Protein AF-A0A3N6WCH4-F1 (afdb_monomer)

InterPro domains:
  IPR054212 Domain of unknown function DUF6919 [PF21897] (7-182)

Nearest PDB structures (foldseek):
  8uy2-assembly1_D  TM=7.936E-01  e=1.238E-08  Thermochaetoides thermophila DSM 1495
  8uy2-assembly1_A  TM=7.675E-01  e=1.166E-08  Thermochaetoides thermophila DSM 1495
  8uy1-assembly1_B  TM=7.890E-01  e=4.584E-08  Thermochaetoides thermophila DSM 1495
  8uy1-assembly1_D  TM=7.936E-01  e=5.163E-08  Thermochaetoides thermophila DSM 1495
  8uy1-assembly1_A  TM=7.777E-01  e=1.119E-07  Thermochaetoides thermophila DSM 1495

Radius of gyration: 16.11 Å; Cα contacts (8 Å, |Δi|>4): 352; chains: 1; bounding box: 43×34×39 Å

Organism: NCBI:txid1538144

Solvent-accessible surface area (backbone atoms only — not comparable to full-atom values): 10059 Å² total; per-residue (Å²): 134,80,80,74,56,83,80,36,55,66,58,65,36,50,36,63,68,39,47,16,51,36,49,37,34,26,67,74,64,78,33,59,50,55,79,88,40,87,49,65,78,55,80,77,44,61,86,43,35,71,57,54,41,52,34,17,76,54,50,37,28,67,73,49,73,45,61,19,33,74,39,75,95,60,46,31,40,17,25,17,37,44,29,28,41,23,49,60,71,48,52,55,36,38,51,65,50,40,72,87,47,93,55,49,76,49,78,39,58,54,87,46,70,43,87,54,77,43,76,39,26,33,43,74,85,40,76,78,40,68,42,65,58,48,51,62,70,67,54,56,56,66,60,61,86,44,68,56,25,50,55,44,59,62,55,25,26,41,39,42,37,34,33,80,51,70,38,47,62,76,59,58,66,58,47,54,49,49,14,52,73,55,134

Sequence (183 aa):
MTIGGLDEPWNVARSLDDLAAATIDFLEGRLQETPLHGGLPNPESLPLIPTLVAMNRAGFVTTDSQPGSINEPTRRVQRAYVEGICHEATAARIERGLLTEDLVMVSFAPGSDVDSSIVVTVSHGSPCTFLGRWSVEELDHFRNGLASLDADLDAAWAIQIFDPQWARNDRLWTAVLRALTTD

Foldseek 3Di:
DPPDDCPQLLLPDQALLSLLVNLLCQLVPVDQAALQGHGHPDPQCVVVSVLSNLCSVLFWNWRDWGAFAADPVFRKKFWTKTKGKGAPVLVVLLCVLCVPPQKDKDKDFQPDFWDDFAFGMDTPNHGDDGDGGDDLVVCVSSDNPRPSHVVNSSGMMIMMMTRPDISDGDRRSVSSSCSSPPD

Structure (mmCIF, N/CA/C/O backbone):
data_AF-A0A3N6WCH4-F1
#
_entry.id   AF-A0A3N6WCH4-F1
#
loop_
_atom_site.group_PDB
_atom_site.id
_atom_site.type_symbol
_atom_site.label_atom_id
_atom_site.label_alt_id
_atom_site.label_comp_id
_atom_site.label_asym_id
_atom_site.label_entity_id
_atom_site.label_seq_id
_atom_site.pdbx_PDB_ins_code
_atom_site.Cartn_x
_atom_site.Cartn_y
_atom_site.Cartn_z
_atom_site.occupancy
_atom_site.B_iso_or_equiv
_atom_site.auth_seq_id
_atom_site.auth_comp_id
_atom_site.auth_asym_id
_atom_site.auth_atom_id
_atom_site.pdbx_PDB_model_num
ATOM 1 N N . MET A 1 1 ? 15.355 11.928 14.911 1.00 38.31 1 MET A N 1
ATOM 2 C CA . MET A 1 1 ? 14.128 11.500 15.599 1.00 38.31 1 MET A CA 1
ATOM 3 C C . MET A 1 1 ? 13.415 12.765 16.027 1.00 38.31 1 MET A C 1
ATOM 5 O O . MET A 1 1 ? 13.740 13.338 17.063 1.00 38.31 1 MET A O 1
ATOM 9 N N . THR A 1 2 ? 12.587 13.304 15.141 1.00 42.06 2 THR A N 1
ATOM 10 C CA . THR A 1 2 ? 11.701 14.409 15.503 1.00 42.06 2 THR A CA 1
ATOM 11 C C . THR A 1 2 ? 10.601 13.753 16.317 1.00 42.06 2 THR A C 1
ATOM 13 O O . THR A 1 2 ? 9.980 12.814 15.842 1.00 42.06 2 THR A O 1
ATOM 16 N N . ILE A 1 3 ? 10.452 14.133 17.582 1.00 44.47 3 ILE A N 1
ATOM 17 C CA . ILE A 1 3 ? 9.374 13.600 18.411 1.00 44.47 3 ILE A CA 1
ATOM 18 C C . ILE A 1 3 ? 8.092 14.169 17.806 1.00 44.47 3 ILE A C 1
ATOM 20 O O . ILE A 1 3 ? 7.867 15.377 17.904 1.00 44.47 3 ILE A O 1
ATOM 24 N N . GLY A 1 4 ? 7.336 13.321 17.109 1.00 55.97 4 GLY A N 1
ATOM 25 C CA . GLY A 1 4 ? 6.025 13.657 16.576 1.00 55.97 4 GLY A CA 1
ATOM 26 C C . GLY A 1 4 ? 5.170 14.314 17.651 1.00 55.97 4 GLY A C 1
ATOM 27 O O . GLY A 1 4 ? 5.198 13.908 18.818 1.00 55.97 4 GLY A O 1
ATOM 28 N N . GLY A 1 5 ? 4.471 15.389 17.292 1.00 63.38 5 GLY A N 1
ATOM 29 C CA . GLY A 1 5 ? 3.565 16.051 18.225 1.00 63.38 5 GLY A CA 1
ATOM 30 C C . GLY A 1 5 ? 2.488 15.073 18.699 1.00 63.38 5 GLY A C 1
ATOM 31 O O . GLY A 1 5 ? 2.079 14.182 17.957 1.00 63.38 5 GLY A O 1
ATOM 32 N N . LEU A 1 6 ? 1.985 15.252 19.923 1.00 63.44 6 LEU A N 1
ATOM 33 C CA . LEU A 1 6 ? 0.865 14.451 20.444 1.00 63.44 6 LEU A CA 1
ATOM 34 C C . LEU A 1 6 ? -0.387 14.520 19.542 1.00 63.44 6 LEU A C 1
ATOM 36 O O . LEU A 1 6 ? -1.209 13.613 19.585 1.00 63.44 6 LEU A O 1
ATOM 40 N N . ASP A 1 7 ? -0.485 15.558 18.706 1.00 74.38 7 ASP A N 1
ATOM 41 C CA . ASP A 1 7 ? -1.579 15.798 17.759 1.00 74.38 7 ASP A CA 1
ATOM 42 C C . ASP A 1 7 ? -1.256 15.362 16.315 1.00 74.38 7 ASP A C 1
ATOM 44 O O . ASP A 1 7 ? -1.994 15.691 15.387 1.00 74.38 7 ASP A O 1
ATOM 48 N N . GLU A 1 8 ? -0.132 14.677 16.081 1.00 87.12 8 GLU A N 1
ATOM 49 C CA . GLU A 1 8 ? 0.194 14.165 14.748 1.00 87.12 8 GLU A CA 1
ATOM 50 C C . GLU A 1 8 ? -0.869 13.146 14.292 1.00 87.12 8 GLU A C 1
ATOM 52 O O . GLU A 1 8 ? -1.274 12.316 15.111 1.00 87.12 8 GLU A O 1
ATOM 57 N N . PRO A 1 9 ? -1.323 13.163 13.019 1.00 94.50 9 PRO A N 1
ATOM 58 C CA . PRO A 1 9 ? -2.435 12.331 12.547 1.00 94.50 9 PRO A CA 1
ATOM 59 C C . PRO A 1 9 ? -2.335 10.846 12.922 1.00 94.50 9 PRO A C 1
ATOM 61 O O . PRO A 1 9 ? -3.334 10.246 13.313 1.00 94.50 9 PRO A O 1
ATOM 64 N N . TRP A 1 10 ? -1.127 10.275 12.905 1.00 94.94 10 TRP A N 1
ATOM 65 C CA . TRP A 1 10 ? -0.863 8.895 13.329 1.00 94.94 10 TRP A CA 1
ATOM 66 C C . TRP A 1 10 ? -1.251 8.620 14.794 1.00 94.94 10 TRP A C 1
ATOM 68 O O . TRP A 1 10 ? -1.869 7.604 15.109 1.00 94.94 10 TRP A O 1
ATOM 78 N N . ASN A 1 11 ? -0.945 9.554 15.698 1.00 93.62 11 ASN A N 1
ATOM 79 C CA . ASN A 1 11 ? -1.158 9.406 17.142 1.00 93.62 11 ASN A CA 1
ATOM 80 C C . ASN A 1 11 ? -2.631 9.547 17.551 1.00 93.62 11 ASN A C 1
ATOM 82 O O . ASN A 1 11 ? -3.008 9.140 18.649 1.00 93.62 11 ASN A O 1
ATOM 86 N N . VAL A 1 12 ? -3.460 10.130 16.682 1.00 95.75 12 VAL A N 1
ATOM 87 C CA . VAL A 1 12 ? -4.882 10.392 16.951 1.00 95.75 12 VAL A CA 1
ATOM 88 C C . VAL A 1 12 ? -5.832 9.599 16.052 1.00 95.75 12 VAL A C 1
ATOM 90 O O . VAL A 1 12 ? -7.046 9.711 16.232 1.00 95.75 12 VAL A O 1
ATOM 93 N N . ALA A 1 13 ? -5.304 8.801 15.119 1.00 97.69 13 ALA A N 1
ATOM 94 C CA . ALA A 1 13 ? -6.080 7.940 14.234 1.00 97.69 13 ALA A CA 1
ATOM 95 C C . ALA A 1 13 ? -6.945 6.949 15.027 1.00 97.69 13 ALA A C 1
ATOM 97 O O . ALA A 1 13 ? -6.487 6.328 15.985 1.00 97.69 13 ALA A O 1
ATOM 98 N N . ARG A 1 14 ? -8.213 6.801 14.641 1.00 98.25 14 ARG A N 1
ATOM 99 C CA . ARG A 1 14 ? -9.202 5.954 15.327 1.00 98.25 14 ARG A CA 1
ATOM 100 C C . ARG A 1 14 ? -9.737 4.827 14.460 1.00 98.25 14 ARG A C 1
ATOM 102 O O . ARG A 1 14 ? -10.521 4.035 14.981 1.00 98.25 14 ARG A O 1
ATOM 109 N N . SER A 1 15 ? -9.351 4.800 13.191 1.00 98.62 15 SER A N 1
ATOM 110 C CA . SER A 1 15 ? -9.860 3.898 12.163 1.00 98.62 15 SER A CA 1
ATOM 111 C C . SER A 1 15 ? -8.849 3.711 11.029 1.00 98.62 15 SER A C 1
ATOM 113 O O . SER A 1 15 ? -7.898 4.494 10.910 1.00 98.62 15 SER A O 1
ATOM 115 N N . LEU A 1 16 ? -9.080 2.728 10.152 1.00 98.62 16 LEU A N 1
ATOM 116 C CA . LEU A 1 16 ? -8.311 2.603 8.903 1.00 98.62 16 LEU A CA 1
ATOM 117 C C . LEU A 1 16 ? -8.463 3.835 7.992 1.00 98.62 16 LEU A C 1
ATOM 119 O O . LEU A 1 16 ? -7.509 4.204 7.312 1.00 98.62 16 LEU A O 1
ATOM 123 N N . ASP A 1 17 ? -9.615 4.509 8.010 1.00 98.50 17 ASP A N 1
ATOM 124 C CA . ASP A 1 17 ? -9.841 5.737 7.233 1.00 98.50 17 ASP A CA 1
ATOM 125 C C . ASP A 1 17 ? -8.974 6.904 7.734 1.00 98.50 17 ASP A C 1
ATOM 127 O O . ASP A 1 17 ? -8.440 7.678 6.935 1.00 98.50 17 ASP A O 1
ATOM 131 N N . ASP A 1 18 ? -8.770 7.011 9.050 1.00 98.56 18 ASP A N 1
ATOM 132 C CA . ASP A 1 18 ? -7.852 8.007 9.611 1.00 98.56 18 ASP A CA 1
ATOM 133 C C . ASP A 1 18 ? -6.396 7.693 9.238 1.00 98.56 18 ASP A C 1
ATOM 135 O O . ASP A 1 18 ? -5.632 8.606 8.913 1.00 98.56 18 ASP A O 1
ATOM 139 N N . LEU A 1 19 ? -6.013 6.408 9.220 1.00 98.50 19 LEU A N 1
ATOM 140 C CA . LEU A 1 19 ? -4.700 5.994 8.717 1.00 98.50 19 LEU A CA 1
ATOM 141 C C . LEU A 1 19 ? -4.546 6.314 7.227 1.00 98.50 19 LEU A C 1
ATOM 143 O O . LEU A 1 19 ? -3.507 6.831 6.829 1.00 98.50 19 LEU A O 1
ATOM 147 N N . ALA A 1 20 ? -5.574 6.085 6.404 1.00 98.62 20 ALA A N 1
ATOM 148 C CA . ALA A 1 20 ? -5.567 6.483 4.996 1.00 98.62 20 ALA A CA 1
ATOM 149 C C . ALA A 1 20 ? -5.362 7.997 4.842 1.00 98.62 20 ALA A C 1
ATOM 151 O O . ALA A 1 20 ? -4.570 8.430 4.003 1.00 98.62 20 ALA A O 1
ATOM 152 N N . ALA A 1 21 ? -6.042 8.813 5.654 1.00 98.56 21 ALA A N 1
ATOM 153 C CA . ALA A 1 21 ? -5.880 10.265 5.644 1.00 98.56 21 ALA A CA 1
ATOM 154 C C . ALA A 1 21 ? -4.449 10.689 6.021 1.00 98.56 21 ALA A C 1
ATOM 156 O O . ALA A 1 21 ? -3.854 11.515 5.326 1.00 98.56 21 ALA A O 1
ATOM 157 N N . ALA A 1 22 ? -3.862 10.076 7.052 1.00 98.31 22 ALA A N 1
ATOM 158 C CA . ALA A 1 22 ? -2.476 10.319 7.446 1.00 98.31 22 ALA A CA 1
ATOM 159 C C . ALA A 1 22 ? -1.472 9.869 6.362 1.00 98.31 22 ALA A C 1
ATOM 161 O O . ALA A 1 22 ? -0.530 10.597 6.042 1.00 98.31 22 ALA A O 1
ATOM 162 N N . THR A 1 23 ? -1.711 8.730 5.707 1.00 98.44 23 THR A N 1
ATOM 163 C CA . THR A 1 23 ? -0.910 8.270 4.561 1.00 98.44 23 THR A CA 1
ATOM 16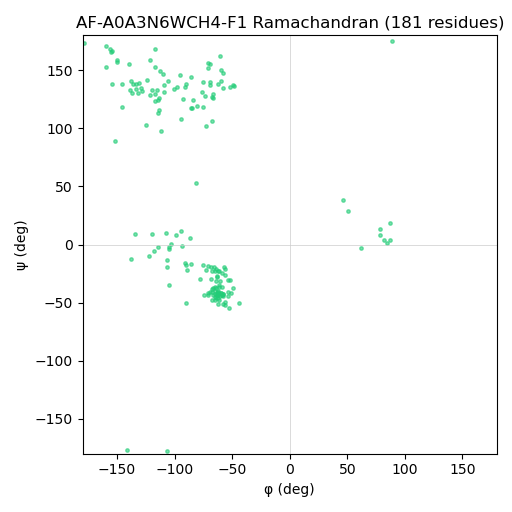4 C C . THR A 1 23 ? -0.995 9.245 3.390 1.00 98.44 23 THR A C 1
ATOM 166 O O . THR A 1 23 ? 0.019 9.545 2.762 1.00 98.44 23 THR A O 1
ATOM 169 N N . ILE A 1 24 ? -2.174 9.805 3.106 1.00 98.62 24 ILE A N 1
ATOM 170 C CA . ILE A 1 24 ? -2.342 10.848 2.083 1.00 98.62 24 ILE A CA 1
ATOM 171 C C . ILE A 1 24 ? -1.557 12.108 2.459 1.00 98.62 24 ILE A C 1
ATOM 173 O O . ILE A 1 24 ? -0.883 12.678 1.601 1.00 98.62 24 ILE A O 1
ATOM 177 N N . ASP A 1 25 ? -1.606 12.533 3.723 1.00 98.06 25 ASP A N 1
ATOM 178 C CA . ASP A 1 25 ? -0.827 13.673 4.208 1.00 98.06 25 ASP A CA 1
ATOM 179 C C . ASP A 1 25 ? 0.681 13.446 4.033 1.00 98.06 25 ASP A C 1
ATOM 181 O O . ASP A 1 25 ? 1.387 14.349 3.583 1.00 98.06 25 ASP A O 1
ATOM 185 N N . PHE A 1 26 ? 1.177 12.241 4.314 1.00 98.00 26 PHE A N 1
ATOM 186 C CA . PHE A 1 26 ? 2.560 11.858 4.033 1.00 98.00 26 PHE A CA 1
ATOM 187 C C . PHE A 1 26 ? 2.890 11.899 2.533 1.00 98.00 26 PHE A C 1
ATOM 189 O O . PHE A 1 26 ? 3.853 12.552 2.125 1.00 98.00 26 PHE A O 1
ATOM 196 N N . LEU A 1 27 ? 2.072 11.259 1.693 1.00 98.19 27 LEU A N 1
ATOM 197 C CA . LEU A 1 27 ? 2.281 11.202 0.242 1.00 98.19 27 LEU A CA 1
ATOM 198 C C . LEU A 1 27 ? 2.263 12.594 -0.404 1.00 98.19 27 LEU A C 1
ATOM 200 O O . LEU A 1 27 ? 3.017 12.852 -1.338 1.00 98.19 27 LEU A O 1
ATOM 204 N N . GLU A 1 28 ? 1.435 13.508 0.098 1.00 96.88 28 GLU A N 1
ATOM 205 C CA . GLU A 1 28 ? 1.347 14.893 -0.377 1.00 96.88 28 GLU A CA 1
ATOM 206 C C . GLU A 1 28 ? 2.371 15.828 0.311 1.00 96.88 28 GLU A C 1
ATOM 208 O O . GLU A 1 28 ? 2.370 17.037 0.067 1.00 96.88 28 GLU A O 1
ATOM 213 N N . GLY A 1 29 ? 3.271 15.281 1.141 1.00 95.38 29 GLY A N 1
ATOM 214 C CA . GLY A 1 29 ? 4.397 15.989 1.758 1.00 95.38 29 GLY A CA 1
ATOM 215 C C . GLY A 1 29 ? 4.041 16.859 2.968 1.00 95.38 29 GLY A C 1
ATOM 216 O O . GLY A 1 29 ? 4.857 17.683 3.388 1.00 95.38 29 GLY A O 1
ATOM 217 N N . ARG A 1 30 ? 2.836 16.705 3.531 1.00 95.62 30 ARG A N 1
ATOM 218 C CA . ARG A 1 30 ? 2.404 17.370 4.773 1.00 95.62 30 ARG A CA 1
ATOM 219 C C . ARG A 1 30 ? 2.978 16.702 6.022 1.00 95.62 30 ARG A C 1
ATOM 221 O O . ARG A 1 30 ? 3.229 17.401 7.000 1.00 95.62 30 ARG A O 1
ATOM 228 N N . LEU A 1 31 ? 3.232 15.393 5.970 1.00 95.38 31 LEU A N 1
ATOM 229 C CA . LEU A 1 31 ? 3.973 14.646 6.993 1.00 95.38 31 LEU A CA 1
ATOM 230 C C . LEU A 1 31 ? 5.330 14.204 6.441 1.00 95.38 31 LEU A C 1
ATOM 232 O O . LEU A 1 31 ? 5.476 13.957 5.246 1.00 95.38 31 LEU A O 1
ATOM 236 N N . GLN A 1 32 ? 6.339 14.156 7.311 1.00 94.00 32 GLN A N 1
ATOM 237 C CA . GLN A 1 32 ? 7.722 13.871 6.910 1.00 94.00 32 GLN A CA 1
ATOM 238 C C . GLN A 1 32 ? 8.071 12.386 6.945 1.00 94.00 32 GLN A C 1
ATOM 240 O O . GLN A 1 32 ? 9.082 12.009 6.369 1.00 94.00 32 GLN A O 1
ATOM 245 N N . GLU A 1 33 ? 7.280 11.571 7.633 1.00 94.00 33 GLU A N 1
ATOM 246 C CA . GLU A 1 33 ? 7.499 10.139 7.802 1.00 94.00 33 GLU A CA 1
ATOM 247 C C . GLU A 1 33 ? 6.167 9.429 8.069 1.00 94.00 33 GLU A C 1
ATOM 249 O O . GLU A 1 33 ? 5.141 10.065 8.337 1.00 94.00 33 GLU A O 1
ATOM 254 N N . THR A 1 34 ? 6.194 8.106 7.966 1.00 94.06 34 THR A N 1
ATOM 255 C CA . THR A 1 34 ? 5.121 7.212 8.409 1.00 94.06 34 THR A CA 1
ATOM 256 C C . THR A 1 34 ? 5.662 6.308 9.517 1.00 94.06 34 THR A C 1
ATOM 258 O O . THR A 1 34 ? 6.883 6.197 9.671 1.00 94.06 34 THR A O 1
ATOM 261 N N . PRO A 1 35 ? 4.799 5.579 10.243 1.00 94.25 35 PRO A N 1
ATOM 262 C CA . PRO A 1 35 ? 5.265 4.558 11.176 1.00 94.25 35 PRO A CA 1
ATOM 263 C C . PRO A 1 35 ? 6.141 3.460 10.546 1.00 94.25 35 PRO A C 1
ATOM 265 O O . PRO A 1 35 ? 6.886 2.796 11.264 1.00 94.25 35 PRO A O 1
ATOM 268 N N . LEU A 1 36 ? 6.078 3.286 9.219 1.00 92.06 36 LEU A 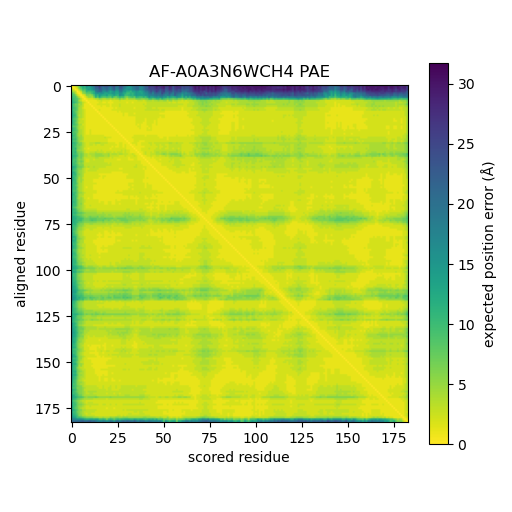N 1
ATOM 269 C CA . LEU A 1 36 ? 6.820 2.269 8.467 1.00 92.06 36 LEU A CA 1
ATOM 270 C C . LEU A 1 36 ? 7.991 2.830 7.640 1.00 92.06 36 LEU A C 1
ATOM 272 O O . LEU A 1 36 ? 8.821 2.062 7.160 1.00 92.06 36 LEU A O 1
ATOM 276 N N . HIS A 1 37 ? 8.085 4.150 7.449 1.00 90.69 37 HIS A N 1
ATOM 277 C CA . HIS A 1 37 ? 9.075 4.760 6.557 1.00 90.69 37 HIS A CA 1
ATOM 278 C C . HIS A 1 37 ? 9.565 6.109 7.080 1.00 90.69 37 HIS A C 1
ATOM 280 O O . HIS A 1 37 ? 8.800 7.065 7.194 1.00 90.69 37 HIS A O 1
ATOM 286 N N . GLY A 1 38 ? 10.869 6.191 7.351 1.00 92.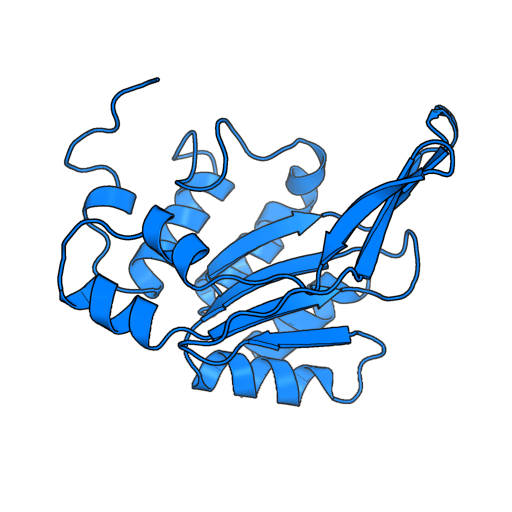69 38 GLY A N 1
ATOM 287 C CA . GLY A 1 38 ? 11.527 7.415 7.801 1.00 92.69 38 GLY A CA 1
ATOM 288 C C . GLY A 1 38 ? 11.923 8.329 6.640 1.00 92.69 38 GLY A C 1
ATOM 289 O O . GLY A 1 38 ? 12.701 7.936 5.768 1.00 92.69 38 GLY A O 1
ATOM 290 N N . GLY A 1 39 ? 11.469 9.581 6.680 1.00 93.38 39 GLY A N 1
ATOM 291 C CA . GLY A 1 39 ? 11.722 10.580 5.641 1.00 93.38 39 GLY A CA 1
ATOM 292 C C . GLY A 1 39 ? 10.676 10.578 4.523 1.00 93.38 39 GLY A C 1
ATOM 293 O O . GLY A 1 39 ? 9.769 9.757 4.495 1.00 93.38 39 GLY A O 1
ATOM 294 N N . LEU A 1 40 ? 10.797 11.534 3.599 1.00 94.38 40 LEU A N 1
ATOM 295 C CA . LEU A 1 40 ? 9.843 11.731 2.501 1.00 94.38 40 LEU A CA 1
ATOM 296 C C . LEU A 1 40 ? 9.730 10.496 1.583 1.00 94.38 40 LEU A C 1
ATOM 298 O O . LEU A 1 40 ? 10.650 9.667 1.557 1.00 94.38 40 LEU A O 1
ATOM 302 N N . PRO A 1 41 ? 8.652 10.392 0.775 1.00 94.75 41 PRO A N 1
ATOM 303 C CA . PRO A 1 41 ? 8.547 9.360 -0.249 1.00 94.75 41 PRO A CA 1
ATOM 304 C C . PRO A 1 41 ? 9.808 9.288 -1.113 1.00 94.75 41 PRO A C 1
ATOM 306 O O . PRO A 1 41 ? 10.355 10.315 -1.534 1.00 94.75 41 PRO A O 1
ATOM 309 N N . ASN A 1 42 ? 10.258 8.067 -1.402 1.00 95.38 42 ASN A N 1
ATOM 310 C CA . ASN A 1 42 ? 11.414 7.861 -2.265 1.00 95.38 42 ASN A CA 1
ATOM 311 C C . ASN A 1 42 ? 11.175 8.511 -3.642 1.00 95.38 42 ASN A C 1
ATOM 313 O O . ASN A 1 42 ? 10.045 8.500 -4.138 1.00 95.38 42 ASN A O 1
ATOM 317 N N . PRO A 1 43 ? 12.219 9.028 -4.324 1.00 96.25 43 PRO A N 1
ATOM 318 C CA . PRO A 1 43 ? 12.059 9.656 -5.637 1.00 96.25 43 PRO A CA 1
ATOM 319 C C . PRO A 1 43 ? 11.339 8.782 -6.676 1.00 96.25 43 PRO A C 1
ATOM 321 O O . PRO A 1 43 ? 10.645 9.312 -7.541 1.00 96.25 43 PRO A O 1
ATOM 324 N N . GLU A 1 44 ? 11.471 7.452 -6.584 1.00 94.88 44 GLU A N 1
ATOM 325 C CA . GLU A 1 44 ? 10.788 6.504 -7.477 1.00 94.88 44 GLU A CA 1
ATOM 326 C C . GLU A 1 44 ? 9.260 6.476 -7.288 1.00 94.88 44 GLU A C 1
ATOM 328 O O . GLU A 1 44 ? 8.537 6.155 -8.230 1.00 94.88 44 GLU A O 1
ATOM 333 N N . SER A 1 45 ? 8.761 6.884 -6.119 1.00 95.44 45 SER A N 1
ATOM 334 C CA . SER A 1 45 ? 7.332 6.936 -5.795 1.00 95.44 45 SER A CA 1
ATOM 335 C C . SER A 1 45 ? 6.663 8.235 -6.251 1.00 95.44 45 SER A C 1
ATOM 337 O O . SER A 1 45 ? 5.439 8.271 -6.358 1.00 95.44 45 SER A O 1
ATOM 339 N N . LEU A 1 46 ? 7.421 9.298 -6.565 1.00 96.75 46 LEU A N 1
ATOM 340 C CA . LEU A 1 46 ? 6.852 10.608 -6.927 1.00 96.75 46 LEU A CA 1
ATOM 341 C C . LEU A 1 46 ? 5.822 10.542 -8.074 1.00 96.75 46 LEU A C 1
ATOM 343 O O . LEU A 1 46 ? 4.756 11.144 -7.939 1.00 96.75 46 LEU A O 1
ATOM 347 N N . PRO A 1 47 ? 6.058 9.794 -9.173 1.00 97.19 47 PRO A N 1
ATOM 348 C CA . PRO A 1 47 ? 5.065 9.655 -10.241 1.00 97.19 47 PRO A CA 1
ATOM 349 C C . PRO A 1 47 ? 3.822 8.851 -9.829 1.00 97.19 47 PRO A C 1
ATOM 351 O O . PRO A 1 47 ? 2.791 8.939 -10.493 1.00 97.19 47 PRO A O 1
ATOM 354 N N . LEU A 1 48 ? 3.916 8.054 -8.761 1.00 97.81 48 LEU A N 1
ATOM 355 C CA . LEU A 1 48 ? 2.852 7.174 -8.276 1.00 97.81 48 LEU A CA 1
ATOM 356 C C . LEU A 1 48 ? 1.927 7.865 -7.268 1.00 97.81 48 LEU A C 1
ATOM 358 O O . LEU A 1 48 ? 0.780 7.440 -7.135 1.00 97.81 48 LEU A O 1
ATOM 362 N N . ILE A 1 49 ? 2.387 8.937 -6.606 1.00 98.38 49 ILE A N 1
ATOM 363 C CA . ILE A 1 49 ? 1.658 9.647 -5.537 1.00 98.38 49 ILE A CA 1
ATOM 364 C C . ILE A 1 49 ? 0.177 9.884 -5.871 1.00 98.38 49 ILE A C 1
ATOM 366 O O . ILE A 1 49 ? -0.654 9.494 -5.055 1.00 98.38 49 ILE A O 1
ATOM 370 N N . PRO A 1 50 ? -0.213 10.439 -7.040 1.00 98.44 50 PRO A N 1
ATOM 371 C CA . PRO A 1 50 ? -1.631 10.676 -7.326 1.00 98.44 50 PRO A CA 1
ATOM 372 C C . PRO A 1 50 ? -2.478 9.397 -7.294 1.00 98.44 50 PRO A C 1
ATOM 374 O O . PRO A 1 50 ? -3.615 9.411 -6.826 1.00 98.44 50 PRO A O 1
ATOM 377 N N . THR A 1 51 ? -1.912 8.285 -7.764 1.00 98.38 51 THR A N 1
ATOM 378 C CA . THR A 1 51 ? -2.584 6.983 -7.783 1.00 98.38 51 THR A CA 1
ATOM 379 C C . THR A 1 51 ? -2.641 6.375 -6.385 1.00 98.38 51 THR A C 1
ATOM 381 O O . THR A 1 51 ? -3.701 5.907 -5.980 1.00 98.38 51 THR A O 1
ATOM 384 N N . LEU A 1 52 ? -1.551 6.444 -5.616 1.00 98.69 52 LEU A N 1
ATOM 385 C CA . LEU A 1 52 ? -1.516 5.969 -4.229 1.00 98.69 52 LEU A CA 1
ATOM 386 C C . LEU A 1 52 ? -2.498 6.754 -3.347 1.00 98.69 52 LEU A C 1
ATOM 388 O O . LEU A 1 52 ? -3.258 6.163 -2.587 1.00 98.69 52 LEU A O 1
ATOM 392 N N . VAL A 1 53 ? -2.575 8.077 -3.509 1.00 98.75 53 VAL A N 1
ATOM 393 C CA . VAL A 1 53 ? -3.577 8.919 -2.837 1.00 98.75 53 VAL A CA 1
ATOM 394 C C . VAL A 1 53 ? -4.995 8.475 -3.198 1.00 98.75 53 VAL A C 1
ATOM 396 O O . VAL A 1 53 ? -5.851 8.376 -2.320 1.00 98.75 53 VAL A O 1
ATOM 399 N N . ALA A 1 54 ? -5.262 8.180 -4.472 1.00 98.69 54 ALA A N 1
ATOM 400 C CA . ALA A 1 54 ? -6.572 7.699 -4.900 1.00 98.69 54 ALA A CA 1
ATOM 401 C C . ALA A 1 54 ? -6.918 6.319 -4.308 1.00 98.69 54 ALA A C 1
ATOM 403 O O . ALA A 1 54 ? -8.069 6.098 -3.943 1.00 98.69 54 ALA A O 1
ATOM 404 N N . MET A 1 55 ? -5.936 5.424 -4.158 1.00 98.75 55 MET A N 1
ATOM 405 C CA . MET A 1 55 ? -6.114 4.129 -3.489 1.00 98.75 55 MET A CA 1
ATOM 406 C C . MET A 1 55 ? -6.456 4.292 -2.003 1.0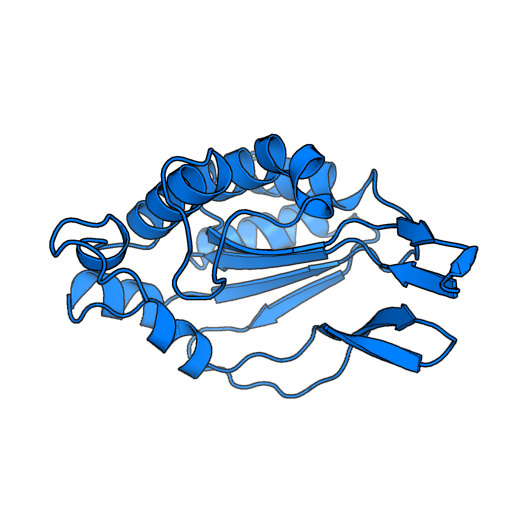0 98.75 55 MET A C 1
ATOM 408 O O . MET A 1 55 ? -7.430 3.701 -1.540 1.00 98.75 55 MET A O 1
ATOM 412 N N . ASN A 1 56 ? -5.735 5.163 -1.288 1.00 98.81 56 ASN A N 1
ATOM 413 C CA . ASN A 1 56 ? -6.021 5.476 0.116 1.00 98.81 56 ASN A CA 1
ATOM 414 C C . ASN A 1 56 ? -7.430 6.064 0.280 1.00 98.81 56 ASN A C 1
ATOM 416 O O . ASN A 1 56 ? -8.194 5.608 1.123 1.00 98.81 56 ASN A O 1
ATOM 420 N N . ARG A 1 57 ? -7.833 7.000 -0.592 1.00 98.62 57 ARG A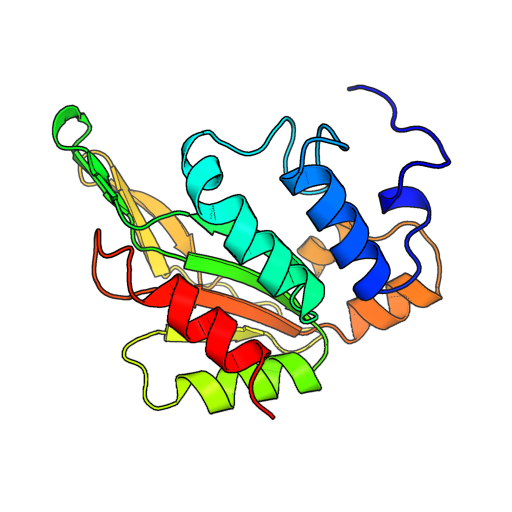 N 1
ATOM 421 C CA . ARG A 1 57 ? -9.206 7.548 -0.605 1.00 98.62 57 ARG A CA 1
ATOM 422 C C . ARG A 1 57 ? -10.282 6.497 -0.885 1.00 98.62 57 ARG A C 1
ATOM 424 O O . ARG A 1 57 ? -11.439 6.728 -0.554 1.00 98.62 57 ARG A O 1
ATOM 431 N N . ALA A 1 58 ? -9.922 5.385 -1.519 1.00 98.38 58 ALA A N 1
ATOM 432 C CA . ALA A 1 58 ? -10.824 4.280 -1.819 1.00 98.38 58 ALA A CA 1
ATOM 433 C C . ALA A 1 58 ? -10.799 3.165 -0.752 1.00 98.38 58 ALA A C 1
ATOM 435 O O . ALA A 1 58 ? -11.354 2.092 -0.988 1.00 98.38 58 ALA A O 1
ATOM 436 N N . GLY A 1 59 ? -10.176 3.406 0.409 1.00 98.12 59 GLY A N 1
ATOM 437 C CA . GLY A 1 59 ? -10.171 2.482 1.547 1.00 98.12 59 GLY A CA 1
ATOM 438 C C . GLY A 1 59 ? -9.065 1.425 1.511 1.00 98.12 59 GLY A C 1
ATOM 439 O O . GLY A 1 59 ? -9.184 0.406 2.191 1.00 98.12 59 GLY A O 1
ATOM 440 N N . PHE A 1 60 ? -8.013 1.631 0.710 1.00 98.81 60 PHE A N 1
ATOM 441 C CA . PHE A 1 60 ? -6.810 0.796 0.704 1.00 98.81 60 PHE A CA 1
ATOM 442 C C . PHE A 1 60 ? -5.618 1.591 1.244 1.00 98.81 60 PHE A C 1
ATOM 444 O O . PHE A 1 60 ? -5.016 2.383 0.515 1.00 98.81 60 PHE A O 1
ATOM 451 N N . VAL A 1 61 ? -5.308 1.403 2.532 1.00 98.75 61 VAL A N 1
ATOM 452 C CA . VAL A 1 61 ? -4.228 2.112 3.232 1.00 98.75 61 VAL A CA 1
ATOM 453 C C . VAL A 1 61 ? -2.893 1.568 2.736 1.00 98.75 61 VAL A C 1
ATOM 455 O O . VAL A 1 61 ? -2.486 0.476 3.129 1.00 98.75 61 VAL A O 1
ATOM 458 N N . THR A 1 62 ? -2.220 2.295 1.845 1.00 98.75 62 THR A N 1
ATOM 459 C CA . THR A 1 62 ? -0.979 1.806 1.225 1.00 98.75 62 THR A CA 1
ATOM 460 C C . THR A 1 62 ? 0.179 1.851 2.218 1.00 98.75 62 THR A C 1
ATOM 462 O O . THR A 1 62 ? 0.448 2.916 2.776 1.00 98.75 62 THR A O 1
ATOM 465 N N . THR A 1 63 ? 0.891 0.739 2.392 1.00 97.88 63 THR A N 1
ATOM 466 C CA . THR A 1 63 ? 2.012 0.609 3.341 1.00 97.88 63 THR A CA 1
ATOM 467 C C . THR A 1 63 ? 3.374 0.621 2.653 1.00 97.88 63 THR A C 1
ATOM 469 O O . THR A 1 63 ? 4.312 1.211 3.182 1.00 97.88 63 THR A O 1
ATOM 472 N N . ASP A 1 64 ? 3.472 0.045 1.454 1.00 97.88 64 ASP A N 1
ATOM 473 C CA . ASP A 1 64 ? 4.670 0.092 0.616 1.00 97.88 64 ASP A CA 1
ATOM 474 C C . ASP A 1 64 ? 4.302 0.027 -0.876 1.00 97.88 64 ASP A C 1
ATOM 476 O O . ASP A 1 64 ? 3.217 -0.418 -1.267 1.00 97.88 64 ASP A O 1
ATOM 480 N N . SER A 1 65 ? 5.189 0.517 -1.739 1.00 98.31 65 SER A N 1
ATOM 481 C CA . SER A 1 65 ? 5.014 0.441 -3.187 1.00 98.31 65 SER A CA 1
ATOM 482 C C . SER A 1 65 ? 6.329 0.603 -3.933 1.00 98.31 65 SER A C 1
ATOM 484 O O . SER A 1 65 ? 7.231 1.326 -3.511 1.00 98.31 65 SER A O 1
ATOM 486 N N . GLN A 1 66 ? 6.393 0.013 -5.122 1.00 97.94 66 GLN A N 1
ATOM 487 C CA . GLN A 1 66 ? 7.538 0.158 -6.009 1.00 97.94 66 GLN A CA 1
ATOM 488 C C . GLN A 1 66 ? 7.084 0.168 -7.473 1.00 97.94 66 GLN A C 1
ATOM 490 O O . GLN A 1 66 ? 6.253 -0.662 -7.854 1.00 97.94 66 GLN A O 1
ATOM 495 N N . PRO A 1 67 ? 7.634 1.046 -8.334 1.00 98.44 67 PRO A N 1
ATOM 496 C CA . PRO A 1 67 ? 7.392 0.976 -9.767 1.00 98.44 67 PRO A CA 1
ATOM 497 C C . PRO A 1 67 ? 8.088 -0.226 -10.410 1.00 98.44 67 PRO A C 1
ATOM 499 O O . PRO A 1 67 ? 9.167 -0.657 -10.005 1.00 98.44 67 PRO A O 1
ATOM 502 N N . GLY A 1 68 ? 7.504 -0.719 -11.498 1.00 98.44 68 GLY A N 1
ATOM 503 C CA . GLY A 1 68 ? 8.229 -1.566 -12.434 1.00 98.44 68 GLY A CA 1
ATOM 504 C C . GLY A 1 68 ? 9.294 -0.730 -13.134 1.00 98.44 68 GLY A C 1
ATOM 505 O O . GLY A 1 68 ? 9.001 0.335 -13.677 1.00 98.44 68 GLY A O 1
ATOM 506 N N . SER A 1 69 ? 10.545 -1.177 -13.112 1.00 97.81 69 SER A N 1
ATOM 507 C CA . SER A 1 69 ? 11.623 -0.446 -13.774 1.00 97.81 69 SER A CA 1
ATOM 508 C C . SER A 1 69 ? 12.792 -1.345 -14.159 1.00 97.81 69 SER A C 1
ATOM 510 O O . SER A 1 69 ? 12.918 -2.484 -13.698 1.00 97.81 69 SER A O 1
ATOM 512 N N . ILE A 1 70 ? 13.658 -0.808 -15.017 1.00 97.44 70 ILE A N 1
ATOM 513 C CA . ILE A 1 70 ? 14.965 -1.375 -15.326 1.00 97.44 70 ILE A CA 1
ATOM 514 C C . ILE A 1 70 ? 16.024 -0.272 -15.286 1.00 97.44 70 ILE A C 1
ATOM 516 O O . ILE A 1 70 ? 15.841 0.816 -15.833 1.00 97.44 70 ILE A O 1
ATOM 520 N N . ASN A 1 71 ? 17.144 -0.561 -14.635 1.00 96.19 71 ASN A N 1
ATOM 521 C CA . ASN A 1 71 ? 18.340 0.265 -14.611 1.00 96.19 71 ASN A CA 1
ATOM 522 C C . ASN A 1 71 ? 19.524 -0.593 -15.066 1.00 96.19 71 ASN A C 1
ATOM 524 O O . ASN A 1 71 ? 20.039 -1.420 -14.313 1.00 96.19 71 ASN A O 1
ATOM 528 N N . GLU A 1 72 ? 19.937 -0.397 -16.317 1.00 94.88 72 GLU A N 1
ATOM 529 C CA . GLU A 1 72 ? 21.015 -1.171 -16.939 1.00 94.88 72 GLU A CA 1
ATOM 530 C C . GLU A 1 72 ? 22.371 -0.999 -16.225 1.00 94.88 72 GLU A C 1
ATOM 532 O O . GLU A 1 72 ? 22.998 -2.017 -15.920 1.00 94.88 72 GLU A O 1
ATOM 537 N N . PRO A 1 73 ? 22.827 0.226 -15.867 1.00 94.50 73 PRO A N 1
ATOM 538 C CA . PRO A 1 73 ? 24.087 0.408 -15.139 1.00 94.50 73 PRO A CA 1
ATOM 539 C C . PRO A 1 73 ? 24.205 -0.402 -13.842 1.00 94.50 73 PRO A C 1
ATOM 541 O O . PRO A 1 73 ? 25.267 -0.956 -13.557 1.00 94.50 73 PRO A O 1
ATOM 544 N N . THR A 1 74 ? 23.128 -0.490 -13.059 1.00 92.75 74 THR A N 1
ATOM 545 C CA . THR A 1 74 ? 23.111 -1.259 -11.802 1.00 92.75 74 THR A CA 1
ATOM 546 C C . THR A 1 74 ? 22.599 -2.685 -11.986 1.00 92.75 74 THR A C 1
ATOM 548 O O . THR A 1 74 ? 22.547 -3.459 -11.030 1.00 92.75 74 THR A O 1
ATOM 551 N N . ARG A 1 75 ? 22.217 -3.068 -13.215 1.00 95.88 75 ARG A N 1
ATOM 552 C CA . ARG A 1 75 ? 21.522 -4.328 -13.516 1.00 95.88 75 ARG A CA 1
ATOM 553 C C . ARG A 1 75 ? 20.364 -4.569 -12.538 1.00 95.88 75 ARG A C 1
ATOM 555 O O . ARG A 1 75 ? 20.171 -5.697 -12.076 1.00 95.88 75 ARG A O 1
ATOM 562 N N . ARG A 1 76 ? 19.654 -3.492 -12.174 1.00 97.81 76 ARG A N 1
ATOM 563 C CA . ARG A 1 76 ? 18.491 -3.529 -11.283 1.00 97.81 76 ARG A CA 1
ATOM 564 C C . ARG A 1 76 ? 17.240 -3.656 -12.134 1.00 97.81 76 ARG A C 1
ATOM 566 O O . ARG A 1 76 ? 17.017 -2.836 -13.018 1.00 97.81 76 ARG A O 1
ATOM 573 N N . VAL A 1 77 ? 16.425 -4.664 -11.861 1.00 98.38 77 VAL A N 1
ATOM 574 C CA . VAL A 1 77 ? 15.116 -4.848 -12.486 1.00 98.38 77 VAL A CA 1
ATOM 575 C C . VAL A 1 77 ? 14.071 -5.071 -11.401 1.00 98.38 77 VAL A C 1
ATOM 577 O O . VAL A 1 77 ? 14.303 -5.814 -10.445 1.00 98.38 77 VAL A O 1
ATOM 580 N N . GLN A 1 78 ? 12.942 -4.386 -11.539 1.00 98.56 78 GLN A N 1
ATOM 581 C CA . GLN A 1 78 ? 11.862 -4.327 -10.560 1.00 98.56 78 GLN A CA 1
ATOM 582 C C . GLN A 1 78 ? 10.547 -4.777 -11.200 1.00 98.56 78 GLN A C 1
ATOM 584 O O . GLN A 1 78 ? 10.258 -4.439 -12.351 1.00 98.56 78 GLN A O 1
ATOM 589 N N . ARG A 1 79 ? 9.736 -5.513 -10.445 1.00 98.81 79 ARG A N 1
ATOM 590 C CA . ARG A 1 79 ? 8.297 -5.650 -10.683 1.00 98.81 79 ARG A CA 1
ATOM 591 C C . ARG A 1 79 ? 7.576 -4.487 -10.011 1.00 98.81 79 ARG A C 1
ATOM 593 O O . ARG A 1 79 ? 7.993 -4.056 -8.935 1.00 98.81 79 ARG A O 1
ATOM 600 N N . ALA A 1 80 ? 6.508 -4.008 -10.643 1.00 98.81 80 ALA A N 1
ATOM 601 C CA . ALA A 1 80 ? 5.599 -3.079 -9.988 1.00 98.81 80 ALA A CA 1
ATOM 602 C C . ALA A 1 80 ? 4.841 -3.812 -8.876 1.00 98.81 80 ALA A C 1
ATOM 604 O O . ALA A 1 80 ? 4.384 -4.936 -9.107 1.00 98.81 80 ALA A O 1
ATOM 605 N N . TYR A 1 81 ? 4.686 -3.188 -7.710 1.00 98.88 81 TYR A N 1
ATOM 606 C CA . TYR A 1 81 ? 3.813 -3.688 -6.651 1.00 98.88 81 TYR A CA 1
ATOM 607 C C . TYR A 1 81 ? 3.234 -2.569 -5.789 1.00 98.88 81 TYR A C 1
ATOM 609 O O . TYR A 1 81 ? 3.792 -1.473 -5.711 1.00 98.88 81 TYR A O 1
ATOM 617 N N . VAL A 1 82 ? 2.133 -2.885 -5.115 1.00 98.88 82 VAL A N 1
ATOM 618 C CA . VAL A 1 82 ? 1.570 -2.098 -4.019 1.00 98.88 82 VAL A CA 1
ATOM 619 C C . VAL A 1 82 ? 1.148 -3.033 -2.891 1.00 98.88 82 VAL A C 1
ATOM 621 O O . VAL A 1 82 ? 0.584 -4.102 -3.140 1.00 98.88 82 VAL A O 1
ATOM 624 N N . GLU A 1 83 ? 1.430 -2.621 -1.665 1.00 98.62 83 GLU A N 1
ATOM 625 C CA . GLU A 1 83 ? 1.005 -3.281 -0.436 1.00 98.62 83 GLU A CA 1
ATOM 626 C C . GLU A 1 83 ? 0.096 -2.354 0.357 1.00 98.62 83 GLU A C 1
ATOM 628 O O . GLU A 1 83 ? 0.195 -1.126 0.261 1.00 98.62 83 GLU A O 1
ATOM 633 N N . GLY A 1 84 ? -0.794 -2.936 1.148 1.00 98.44 84 GLY A N 1
ATOM 634 C CA . GLY A 1 84 ? -1.622 -2.155 2.042 1.00 98.44 84 GLY A CA 1
ATOM 635 C C . GLY A 1 84 ? -2.559 -2.991 2.888 1.00 98.44 84 GLY A C 1
ATOM 636 O O . GLY A 1 84 ? -2.712 -4.198 2.686 1.00 98.44 84 GLY A O 1
ATOM 637 N N . ILE A 1 85 ? -3.219 -2.306 3.813 1.00 98.75 85 ILE A N 1
ATOM 638 C CA . ILE A 1 85 ? -4.244 -2.876 4.684 1.00 98.75 85 ILE A CA 1
ATOM 639 C C . ILE A 1 85 ? -5.613 -2.279 4.364 1.00 98.75 85 ILE A C 1
ATOM 641 O O . ILE A 1 85 ? -5.728 -1.136 3.912 1.00 98.75 85 ILE A O 1
ATOM 645 N N . CYS A 1 86 ? -6.668 -3.061 4.560 1.00 98.81 86 CYS A N 1
ATOM 646 C CA . CYS A 1 86 ? -8.037 -2.626 4.305 1.00 98.81 86 CYS A CA 1
ATOM 647 C C . CYS A 1 86 ? -9.067 -3.485 5.045 1.00 98.81 86 CYS A C 1
ATOM 649 O O . CYS A 1 86 ? -8.749 -4.535 5.600 1.00 98.81 86 CYS A O 1
ATOM 651 N N . HIS A 1 87 ? -10.328 -3.057 5.020 1.00 98.62 87 HIS A N 1
ATOM 652 C CA . HIS A 1 87 ? -11.437 -3.892 5.473 1.00 98.62 87 HIS A CA 1
ATOM 653 C C . HIS A 1 87 ? -11.714 -5.046 4.492 1.00 98.62 87 HIS A C 1
ATOM 655 O O . HIS A 1 87 ? -11.466 -4.934 3.290 1.00 98.62 87 HIS A O 1
ATOM 661 N N . GLU A 1 88 ? -12.328 -6.126 4.985 1.00 98.19 88 GLU A N 1
ATOM 662 C CA . GLU A 1 88 ? -12.700 -7.313 4.192 1.00 98.19 88 GLU A CA 1
ATOM 663 C C . GLU A 1 88 ? -13.479 -6.966 2.912 1.00 98.19 88 GLU A C 1
ATOM 665 O O . GLU A 1 88 ? -13.203 -7.500 1.839 1.00 98.19 88 GLU A O 1
ATOM 670 N N . ALA A 1 89 ? -14.424 -6.023 2.995 1.00 97.81 89 ALA A N 1
ATOM 671 C CA . ALA A 1 89 ? -15.212 -5.595 1.841 1.00 97.81 89 ALA A CA 1
ATOM 672 C C . ALA A 1 89 ? -14.342 -4.985 0.726 1.00 97.81 89 ALA A C 1
ATOM 674 O O . ALA A 1 89 ? -14.603 -5.216 -0.458 1.00 97.81 89 ALA A O 1
ATOM 675 N N . THR A 1 90 ? -13.294 -4.241 1.091 1.00 98.44 90 THR A N 1
ATOM 676 C CA . THR A 1 90 ? -12.322 -3.682 0.145 1.00 98.44 90 THR A CA 1
ATOM 677 C C . THR A 1 90 ? -11.442 -4.785 -0.436 1.00 98.44 90 THR A C 1
ATOM 679 O O . THR A 1 90 ? -11.272 -4.830 -1.653 1.00 98.44 90 THR A O 1
ATOM 682 N N . ALA A 1 91 ? -10.957 -5.721 0.387 1.00 98.38 91 ALA A N 1
ATOM 683 C CA . ALA A 1 91 ? -10.189 -6.878 -0.080 1.00 98.38 91 ALA A CA 1
ATOM 684 C C . ALA A 1 91 ? -10.973 -7.695 -1.124 1.00 98.38 91 ALA A C 1
ATOM 686 O O . ALA A 1 91 ? -10.482 -7.926 -2.230 1.00 98.38 91 ALA A O 1
ATOM 687 N N . ALA A 1 92 ? -12.232 -8.032 -0.830 1.00 97.88 92 ALA A N 1
ATOM 688 C CA . ALA A 1 92 ? -13.116 -8.7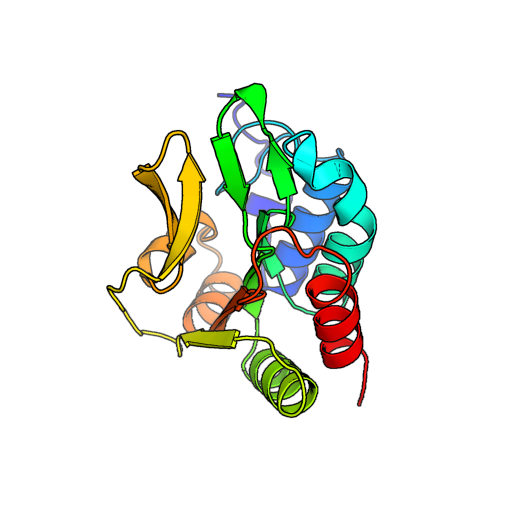50 -1.749 1.00 97.88 92 ALA A CA 1
ATOM 689 C C . ALA A 1 92 ? -13.441 -7.943 -3.021 1.00 97.88 92 ALA A C 1
ATOM 691 O O . ALA A 1 92 ? -13.664 -8.506 -4.097 1.00 97.88 92 ALA A O 1
ATOM 692 N N . ARG A 1 93 ? -13.491 -6.608 -2.932 1.00 97.88 93 ARG A N 1
ATOM 693 C CA . ARG A 1 93 ? -13.655 -5.742 -4.107 1.00 97.88 93 ARG A CA 1
ATOM 694 C C . ARG A 1 93 ? -12.421 -5.794 -5.009 1.00 97.88 93 ARG A C 1
ATOM 696 O O . ARG A 1 93 ? -12.581 -5.993 -6.214 1.00 97.88 93 ARG 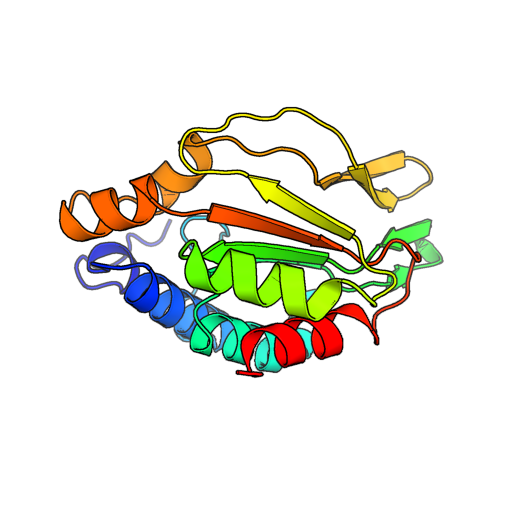A O 1
ATOM 703 N N . ILE A 1 94 ? -11.222 -5.658 -4.438 1.00 98.25 94 ILE A N 1
ATOM 704 C CA . ILE A 1 94 ? -9.957 -5.768 -5.176 1.00 98.25 94 ILE A CA 1
ATOM 705 C C . ILE A 1 94 ? -9.880 -7.135 -5.858 1.00 98.25 94 ILE A C 1
ATOM 707 O O . ILE A 1 94 ? -9.679 -7.190 -7.069 1.00 98.25 94 ILE A O 1
ATOM 711 N N . GLU A 1 95 ? -10.109 -8.219 -5.112 1.00 97.69 95 GLU A N 1
ATOM 712 C CA . GLU A 1 95 ? -10.063 -9.587 -5.636 1.00 97.69 95 GLU A CA 1
ATOM 713 C C . GLU A 1 95 ? -10.962 -9.735 -6.869 1.00 97.69 95 GLU A C 1
ATOM 715 O O . GLU A 1 95 ? -10.479 -10.071 -7.951 1.00 97.69 95 GLU A O 1
ATOM 720 N N . ARG A 1 96 ? -12.252 -9.385 -6.749 1.00 97.44 96 ARG A N 1
ATOM 721 C CA . ARG A 1 96 ? -13.211 -9.451 -7.864 1.00 97.44 96 ARG A CA 1
ATOM 722 C C . ARG A 1 96 ? -12.781 -8.605 -9.061 1.00 97.44 96 ARG A C 1
ATOM 724 O O . ARG A 1 96 ? -12.910 -9.057 -10.198 1.00 97.44 96 ARG A O 1
ATOM 731 N N . GLY A 1 97 ? -12.276 -7.396 -8.819 1.00 97.38 97 GLY A N 1
ATOM 732 C CA . GLY A 1 97 ? -11.849 -6.475 -9.872 1.00 97.38 97 GLY A CA 1
ATOM 733 C C . GLY A 1 97 ? -10.574 -6.903 -10.606 1.00 97.38 97 GLY A C 1
ATOM 734 O O . GLY A 1 97 ? -10.332 -6.428 -11.719 1.00 97.38 97 GLY A O 1
ATOM 735 N N . LEU A 1 98 ? -9.783 -7.804 -10.014 1.00 97.50 98 LEU A N 1
ATOM 736 C CA . LEU A 1 98 ? -8.536 -8.319 -10.580 1.00 97.50 98 LEU A CA 1
ATOM 737 C C . LEU A 1 98 ? -8.641 -9.749 -11.133 1.00 97.50 98 LEU A C 1
ATOM 739 O O . LEU A 1 98 ? -7.684 -10.210 -11.748 1.00 97.50 98 LEU A O 1
ATOM 743 N N . LEU A 1 99 ? -9.784 -10.437 -10.997 1.00 94.81 99 LEU A N 1
ATOM 744 C CA . LEU A 1 99 ? -9.965 -11.833 -11.442 1.00 94.81 99 LEU A CA 1
ATOM 745 C C . LEU A 1 99 ? -9.565 -12.101 -12.902 1.00 94.81 99 LEU A C 1
ATOM 747 O O . LEU A 1 99 ? -9.174 -13.215 -13.241 1.00 94.81 99 LEU A O 1
ATOM 751 N N . THR A 1 100 ? -9.706 -11.106 -13.778 1.00 93.75 100 THR A N 1
ATOM 752 C CA . THR A 1 100 ? -9.392 -11.219 -15.212 1.00 93.75 100 THR A CA 1
ATOM 753 C C . THR A 1 100 ? -8.122 -10.471 -15.609 1.00 93.75 100 THR A C 1
ATOM 755 O O . THR A 1 100 ? -7.872 -10.271 -16.796 1.00 93.75 100 THR A O 1
ATOM 758 N N . GLU A 1 101 ? -7.348 -9.998 -14.636 1.00 96.56 101 GLU A N 1
ATOM 759 C CA . GLU A 1 101 ? -6.086 -9.311 -14.872 1.00 96.56 101 GLU A CA 1
ATOM 760 C C . GLU A 1 101 ? -4.908 -10.279 -14.771 1.00 96.56 101 GLU A C 1
ATOM 762 O O . GLU A 1 101 ? -4.891 -11.174 -13.935 1.00 96.56 101 GLU A O 1
ATOM 767 N N . ASP A 1 102 ? -3.871 -10.063 -15.584 1.00 96.69 102 ASP A N 1
ATOM 768 C CA . ASP A 1 102 ? -2.603 -10.800 -15.474 1.00 96.69 102 ASP A CA 1
ATOM 769 C C . ASP A 1 102 ? -1.730 -10.186 -14.367 1.00 96.69 102 ASP A C 1
ATOM 771 O O . ASP A 1 102 ? -0.586 -9.782 -14.600 1.00 96.69 102 ASP A O 1
ATOM 775 N N . LEU A 1 103 ? -2.313 -10.049 -13.178 1.00 98.56 103 LEU A N 1
ATOM 776 C CA . LEU A 1 103 ? -1.688 -9.563 -11.953 1.00 98.56 103 LEU A CA 1
ATOM 777 C C . LEU A 1 103 ? -1.806 -10.644 -10.881 1.00 98.56 103 LEU A C 1
ATOM 779 O O . LEU A 1 103 ? -2.659 -11.525 -10.959 1.00 98.56 103 LEU A O 1
ATOM 783 N N . VAL A 1 104 ? -0.941 -10.582 -9.874 1.00 98.44 104 VAL A N 1
ATOM 784 C CA . VAL A 1 104 ? -0.988 -11.514 -8.747 1.00 98.44 104 VAL A CA 1
ATOM 785 C C . VAL A 1 104 ? -1.347 -10.738 -7.493 1.00 98.44 104 VAL A C 1
ATOM 787 O O . VAL A 1 104 ? -0.678 -9.765 -7.154 1.00 98.44 104 VAL A O 1
ATOM 790 N N . MET A 1 105 ? -2.394 -11.193 -6.812 1.00 98.19 105 MET A N 1
ATOM 791 C CA . MET A 1 105 ? -2.803 -10.719 -5.495 1.00 98.19 105 MET A CA 1
ATOM 792 C C . MET A 1 105 ? -2.519 -11.817 -4.471 1.00 98.19 105 MET A C 1
ATOM 794 O O . MET A 1 105 ? -2.888 -12.974 -4.675 1.00 98.19 105 MET A O 1
ATOM 798 N N . VAL A 1 106 ? -1.867 -11.449 -3.376 1.00 98.00 106 VAL A N 1
ATOM 799 C CA . VAL A 1 106 ? -1.702 -12.280 -2.185 1.00 98.00 106 VAL A CA 1
ATOM 800 C C . VAL A 1 106 ? -2.463 -11.596 -1.058 1.00 98.00 106 VAL A C 1
ATOM 802 O O . VAL A 1 106 ? -2.246 -10.415 -0.795 1.00 98.00 106 VAL A O 1
ATOM 805 N N . SER A 1 107 ? -3.383 -12.324 -0.435 1.00 97.50 107 SER A N 1
ATOM 806 C CA . SER A 1 107 ? -4.236 -11.827 0.643 1.00 97.50 107 SER A CA 1
ATOM 807 C C . SER A 1 107 ? -3.934 -12.555 1.942 1.00 97.50 107 SER A C 1
ATOM 809 O O . SER A 1 107 ? -3.920 -13.789 1.969 1.00 97.50 107 SER A O 1
ATOM 811 N N . PHE A 1 108 ? -3.783 -11.800 3.020 1.00 97.69 108 PHE A N 1
ATOM 812 C CA . PHE A 1 108 ? -3.585 -12.316 4.365 1.00 97.69 108 PHE A CA 1
ATOM 813 C C . PHE A 1 108 ? -4.807 -11.949 5.204 1.00 97.69 108 PHE A C 1
ATOM 815 O O . PHE A 1 108 ? -5.119 -10.771 5.391 1.00 97.69 108 PHE A O 1
ATOM 822 N N . ALA A 1 109 ? -5.530 -12.974 5.655 1.00 97.44 109 ALA A N 1
ATOM 823 C CA . ALA A 1 109 ? -6.690 -12.795 6.515 1.00 97.44 109 ALA A CA 1
ATOM 824 C C . ALA A 1 109 ? -6.253 -12.300 7.907 1.00 97.44 109 ALA A C 1
ATOM 826 O O . ALA A 1 109 ? -5.124 -12.596 8.322 1.00 97.44 109 ALA A O 1
ATOM 827 N N . PRO A 1 110 ? -7.134 -11.619 8.660 1.00 98.00 110 PRO A N 1
ATOM 828 C CA . PRO A 1 110 ? -6.821 -11.169 10.011 1.00 98.00 110 PRO A CA 1
ATOM 829 C C . PRO A 1 110 ? -6.293 -12.313 10.889 1.00 98.00 110 PRO A C 1
ATOM 831 O O . PRO A 1 110 ? -6.824 -13.426 10.859 1.00 98.00 110 PRO A O 1
ATOM 834 N N . GLY A 1 111 ? -5.230 -12.054 11.654 1.00 96.06 111 GLY A N 1
ATOM 835 C CA . GLY A 1 111 ? -4.602 -13.061 12.518 1.00 96.06 111 GLY A CA 1
ATOM 836 C C . GLY A 1 111 ? -3.687 -14.069 11.808 1.00 96.06 111 GLY A C 1
ATOM 837 O O . GLY A 1 111 ? -3.282 -15.047 12.434 1.00 96.06 111 GLY A O 1
ATOM 838 N N . SER A 1 112 ? -3.390 -13.884 10.517 1.00 94.38 112 SER A N 1
ATOM 839 C CA . SER A 1 112 ? -2.502 -14.781 9.766 1.00 94.38 112 SER A CA 1
ATOM 840 C C . SER A 1 112 ? -1.046 -14.336 9.851 1.00 94.38 112 SER A C 1
ATOM 842 O O . SER A 1 112 ? -0.761 -13.168 9.620 1.00 94.38 112 SER A O 1
ATOM 844 N N . ASP A 1 113 ? -0.138 -15.295 10.027 1.00 95.12 113 ASP A N 1
ATOM 845 C CA . ASP A 1 113 ? 1.299 -15.114 9.814 1.00 95.12 113 ASP A CA 1
ATOM 846 C C . ASP A 1 113 ? 1.753 -16.027 8.676 1.00 95.12 113 ASP A C 1
ATOM 848 O O . ASP A 1 113 ? 1.450 -17.226 8.656 1.00 95.12 113 ASP A O 1
ATOM 852 N N . VAL A 1 114 ? 2.466 -15.464 7.704 1.00 94.62 114 VAL A N 1
ATOM 853 C CA . VAL A 1 114 ? 2.923 -16.191 6.518 1.00 94.62 114 VAL A CA 1
ATOM 854 C C . VAL A 1 114 ? 4.361 -15.819 6.212 1.00 94.62 114 VAL A C 1
ATOM 856 O O . VAL A 1 114 ? 4.706 -14.647 6.079 1.00 94.62 114 VAL A O 1
ATOM 859 N N . ASP A 1 115 ? 5.190 -16.841 6.015 1.00 93.38 115 ASP A N 1
ATOM 860 C CA . ASP A 1 115 ? 6.552 -16.681 5.523 1.00 93.38 115 ASP A CA 1
ATOM 861 C C . ASP A 1 115 ? 6.688 -17.319 4.134 1.00 93.38 115 ASP A C 1
ATOM 863 O O . ASP A 1 115 ? 6.563 -18.533 3.953 1.00 93.38 115 ASP A O 1
ATOM 867 N N . SER A 1 116 ? 6.913 -16.475 3.130 1.00 94.38 116 SER A N 1
ATOM 868 C CA . SER A 1 116 ? 7.209 -16.864 1.751 1.00 94.38 116 SER A CA 1
ATOM 869 C C . SER A 1 116 ? 8.256 -15.921 1.162 1.00 94.38 116 SER A C 1
ATOM 871 O O . SER A 1 116 ? 8.845 -15.094 1.849 1.00 94.38 116 SER A O 1
ATOM 873 N N . SER A 1 117 ? 8.607 -16.071 -0.111 1.00 95.19 117 SER A N 1
ATOM 874 C CA . SER A 1 117 ? 9.605 -15.212 -0.759 1.00 95.19 117 SER A CA 1
ATOM 875 C C . SER A 1 117 ? 9.347 -15.103 -2.252 1.00 95.19 117 SER A C 1
ATOM 877 O O . SER A 1 117 ? 9.892 -15.857 -3.058 1.00 95.19 117 SER A O 1
ATOM 879 N N . ILE A 1 118 ? 8.532 -14.127 -2.632 1.00 98.19 118 ILE A N 1
ATOM 880 C CA . ILE A 1 118 ? 8.274 -13.776 -4.025 1.00 98.19 118 ILE A CA 1
ATOM 881 C C . ILE A 1 118 ? 9.228 -12.647 -4.407 1.00 98.19 118 ILE A C 1
ATOM 883 O O . ILE A 1 118 ? 9.066 -11.514 -3.971 1.00 98.19 118 ILE A O 1
ATOM 887 N N . VAL A 1 119 ? 10.236 -12.938 -5.229 1.00 98.56 119 VAL A N 1
ATOM 888 C CA . VAL A 1 119 ? 11.206 -11.920 -5.658 1.00 98.56 119 VAL A CA 1
ATOM 889 C C . VAL A 1 119 ? 10.523 -10.864 -6.534 1.00 98.56 119 VAL A C 1
ATOM 891 O O . VAL A 1 119 ? 9.931 -11.196 -7.569 1.00 98.56 119 VAL A O 1
ATOM 894 N N . VAL A 1 120 ? 10.665 -9.593 -6.152 1.00 98.62 120 VAL A N 1
ATOM 895 C CA . VAL A 1 120 ? 10.162 -8.434 -6.916 1.00 98.62 120 VAL A CA 1
ATOM 896 C C . VAL A 1 120 ? 11.240 -7.431 -7.305 1.00 98.62 120 VAL A C 1
ATOM 898 O O . VAL A 1 120 ? 10.997 -6.598 -8.173 1.00 98.62 120 VAL A O 1
ATOM 901 N N . THR A 1 121 ? 12.455 -7.566 -6.771 1.00 98.62 121 THR A N 1
ATOM 902 C CA . THR A 1 121 ? 13.617 -6.797 -7.235 1.00 98.62 121 THR A CA 1
ATOM 903 C C . THR A 1 121 ? 14.850 -7.681 -7.299 1.00 98.62 121 THR A C 1
ATOM 905 O O . THR A 1 121 ? 15.169 -8.391 -6.343 1.00 98.62 121 THR A O 1
ATOM 908 N N . VAL A 1 122 ? 15.567 -7.598 -8.417 1.00 98.38 122 VAL A N 1
ATOM 909 C CA . VAL A 1 122 ? 16.895 -8.192 -8.605 1.00 98.38 122 VAL A CA 1
ATOM 910 C C . VAL A 1 122 ? 17.874 -7.067 -8.904 1.00 98.38 122 VAL A C 1
ATOM 912 O O . VAL A 1 122 ? 17.587 -6.226 -9.749 1.00 98.38 122 VAL A O 1
ATOM 915 N N . SER A 1 123 ? 19.024 -7.052 -8.236 1.00 97.62 123 SER A N 1
ATOM 916 C CA . SER A 1 123 ? 20.112 -6.095 -8.459 1.00 97.62 123 SER A CA 1
ATOM 917 C C . SER A 1 123 ? 21.432 -6.845 -8.582 1.00 97.62 123 SER A C 1
ATOM 919 O O . SER A 1 123 ? 21.719 -7.732 -7.780 1.00 97.62 123 SER A O 1
ATOM 921 N N . HIS A 1 124 ? 22.216 -6.552 -9.622 1.00 96.31 124 HIS A N 1
ATOM 922 C CA . HIS A 1 124 ? 23.458 -7.276 -9.931 1.00 96.31 124 HIS A CA 1
ATOM 923 C C . HIS A 1 124 ? 23.315 -8.817 -9.971 1.00 96.31 124 HIS A C 1
ATOM 925 O O . HIS A 1 124 ? 24.278 -9.542 -9.735 1.00 96.31 124 HIS A O 1
ATOM 931 N N . GLY A 1 125 ? 22.127 -9.327 -10.320 1.00 94.56 125 GLY A N 1
ATOM 932 C CA . GLY A 1 125 ? 21.830 -10.765 -10.365 1.00 94.56 125 GLY A CA 1
ATOM 933 C C . GLY A 1 125 ? 21.410 -11.393 -9.030 1.00 94.56 125 GLY A C 1
ATOM 934 O O . GLY A 1 125 ? 21.120 -12.586 -9.008 1.00 94.56 125 GLY A O 1
ATOM 935 N N . SER A 1 126 ? 21.325 -10.611 -7.951 1.00 97.31 126 SER A N 1
ATOM 936 C CA . SER A 1 126 ? 20.887 -11.066 -6.627 1.00 97.31 126 SER A CA 1
ATOM 937 C C . SER A 1 126 ? 19.507 -10.502 -6.271 1.00 97.31 126 SER A C 1
ATOM 939 O O . SER A 1 126 ? 19.263 -9.316 -6.508 1.00 97.31 126 SER A O 1
ATOM 941 N N . PRO A 1 127 ? 18.595 -11.303 -5.693 1.00 97.50 127 PRO A N 1
ATOM 942 C CA . PRO A 1 127 ? 17.310 -10.800 -5.216 1.00 97.50 127 PRO A CA 1
ATOM 943 C C . PRO A 1 127 ? 17.507 -9.896 -3.988 1.00 97.50 127 PRO A C 1
ATOM 945 O O . PRO A 1 127 ? 18.328 -10.207 -3.125 1.00 97.50 127 PRO A O 1
ATOM 948 N N . CYS A 1 128 ? 16.770 -8.785 -3.901 1.00 96.19 128 CYS A N 1
ATOM 949 C CA . CYS A 1 128 ? 16.903 -7.835 -2.784 1.00 96.19 128 CYS A CA 1
ATOM 950 C C . CYS A 1 128 ? 15.584 -7.287 -2.219 1.00 96.19 128 CYS A C 1
ATOM 952 O O . CYS A 1 128 ? 15.607 -6.711 -1.138 1.00 96.19 128 CYS A O 1
ATOM 954 N N . THR A 1 129 ? 14.456 -7.484 -2.906 1.00 97.38 129 THR A N 1
ATOM 955 C CA . THR A 1 129 ? 13.119 -7.116 -2.408 1.00 97.38 129 THR A CA 1
ATOM 956 C C . THR A 1 129 ? 12.170 -8.281 -2.645 1.00 97.38 129 THR A C 1
ATOM 958 O O . THR A 1 129 ? 12.228 -8.923 -3.705 1.00 97.38 129 THR A O 1
ATOM 961 N N . PHE A 1 130 ? 11.322 -8.560 -1.658 1.00 98.06 130 PHE A N 1
ATOM 962 C CA . PHE A 1 130 ? 10.480 -9.748 -1.613 1.00 98.06 130 PHE A CA 1
ATOM 963 C C . PHE A 1 130 ? 9.073 -9.397 -1.135 1.00 98.06 130 PHE A C 1
ATOM 965 O O . PHE A 1 130 ? 8.939 -8.633 -0.191 1.00 98.06 130 PHE A O 1
ATOM 972 N N . LEU A 1 131 ? 8.075 -10.029 -1.749 1.00 98.31 131 LEU A N 1
ATOM 973 C CA . LEU A 1 131 ? 6.697 -10.111 -1.263 1.00 98.31 131 LEU A CA 1
ATOM 974 C C . LEU A 1 131 ? 6.401 -11.523 -0.737 1.00 98.31 131 LEU A C 1
ATOM 976 O O . LEU A 1 131 ? 7.248 -12.423 -0.787 1.00 98.31 131 LEU A O 1
ATOM 980 N N . GLY A 1 132 ? 5.164 -11.742 -0.304 1.00 97.44 132 GLY A N 1
ATOM 981 C CA . GLY A 1 132 ? 4.634 -13.018 0.169 1.00 97.44 132 GLY A CA 1
ATOM 982 C C . GLY A 1 132 ? 4.875 -13.270 1.656 1.00 97.44 132 GLY A C 1
ATOM 983 O O . GLY A 1 132 ? 4.548 -14.351 2.137 1.00 97.44 132 GLY A O 1
ATOM 984 N N . ARG A 1 133 ? 5.455 -12.300 2.364 1.00 95.31 133 ARG A N 1
ATOM 985 C CA . ARG A 1 133 ? 5.644 -12.331 3.814 1.00 95.31 133 ARG A CA 1
ATOM 986 C C . ARG A 1 133 ? 4.654 -11.378 4.450 1.00 95.31 133 ARG A C 1
ATOM 988 O O . ARG A 1 133 ? 4.428 -10.302 3.900 1.00 95.31 133 ARG A O 1
ATOM 995 N N . TRP A 1 134 ? 4.101 -11.794 5.576 1.00 95.81 1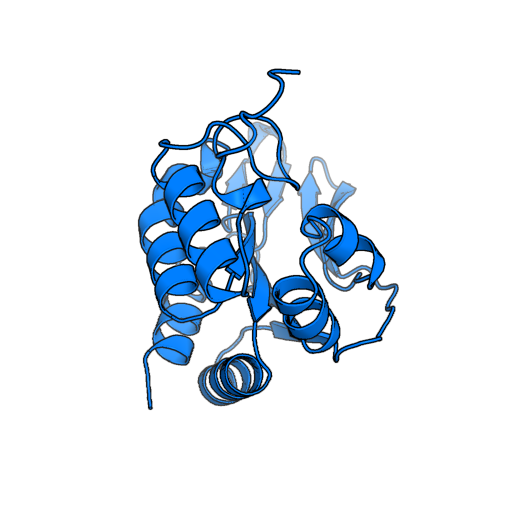34 TRP A N 1
ATOM 996 C CA . TRP A 1 134 ? 3.218 -10.983 6.395 1.00 95.81 134 TRP A CA 1
ATOM 997 C C . TRP A 1 134 ? 3.276 -11.479 7.838 1.00 95.81 134 TRP A C 1
ATOM 999 O O . TRP A 1 134 ? 3.278 -12.690 8.077 1.00 95.81 134 TRP A O 1
ATOM 1009 N N . SER A 1 135 ? 3.313 -10.542 8.778 1.00 95.44 135 SER A N 1
ATOM 1010 C CA . SER A 1 135 ? 3.192 -10.802 10.209 1.00 95.44 135 SER A CA 1
ATOM 1011 C C . SER A 1 135 ? 2.163 -9.849 10.789 1.00 95.44 135 SER A C 1
ATOM 1013 O O . SER A 1 135 ? 2.170 -8.662 10.462 1.00 95.44 135 SER A O 1
ATOM 1015 N N . VAL A 1 136 ? 1.314 -10.334 11.693 1.00 93.94 136 VAL A N 1
ATOM 1016 C CA . VAL A 1 136 ? 0.385 -9.461 12.430 1.00 93.94 136 VAL A CA 1
ATOM 1017 C C . VAL A 1 136 ? 1.113 -8.374 13.227 1.00 93.94 136 VAL A C 1
ATOM 1019 O O . VAL A 1 136 ? 0.546 -7.307 13.454 1.00 93.94 136 VAL A O 1
ATOM 1022 N N . GLU A 1 137 ? 2.377 -8.610 13.590 1.00 94.88 137 GLU A N 1
ATOM 1023 C CA . GLU A 1 137 ? 3.236 -7.637 14.276 1.00 94.88 137 GLU A CA 1
ATOM 1024 C C . GLU A 1 137 ? 3.519 -6.394 13.412 1.00 94.88 137 GLU A C 1
ATOM 1026 O O . GLU A 1 137 ? 3.809 -5.330 13.953 1.00 94.88 137 GLU A O 1
ATOM 1031 N N . GLU A 1 138 ? 3.382 -6.464 12.079 1.00 92.94 138 GLU A N 1
ATOM 1032 C CA . GLU A 1 138 ? 3.527 -5.275 11.222 1.00 92.94 138 GLU A CA 1
ATOM 1033 C C . GLU A 1 138 ? 2.460 -4.210 11.529 1.00 92.94 138 GLU A C 1
ATOM 1035 O O . GLU A 1 138 ? 2.704 -3.013 11.363 1.00 92.94 138 GLU A O 1
ATOM 1040 N N . LEU A 1 139 ? 1.295 -4.623 12.041 1.00 96.12 139 LEU A N 1
ATOM 1041 C CA . LEU A 1 139 ? 0.226 -3.708 12.442 1.00 96.12 139 LEU A CA 1
ATOM 1042 C C . LEU A 1 139 ? 0.551 -2.944 13.730 1.00 96.12 139 LEU A C 1
ATOM 1044 O O . LEU A 1 139 ? 0.001 -1.862 13.946 1.00 96.12 139 LEU A O 1
ATOM 1048 N N . ASP A 1 140 ? 1.462 -3.451 14.567 1.00 95.88 140 ASP A N 1
ATOM 1049 C CA . ASP A 1 140 ? 1.817 -2.813 15.840 1.00 95.88 140 ASP A CA 1
ATOM 1050 C C . ASP A 1 140 ? 2.483 -1.448 15.638 1.00 95.88 140 ASP A C 1
ATOM 1052 O O . ASP A 1 140 ? 2.388 -0.580 16.505 1.00 95.88 140 ASP A O 1
ATOM 1056 N N . HIS A 1 141 ? 3.076 -1.209 14.464 1.00 94.88 141 HIS A N 1
ATOM 1057 C CA . HIS A 1 141 ? 3.594 0.104 14.082 1.00 94.88 141 HIS A CA 1
ATOM 1058 C C . HIS A 1 141 ? 2.499 1.176 13.988 1.00 94.88 141 HIS A C 1
ATOM 1060 O O . HIS A 1 141 ? 2.779 2.350 14.217 1.00 94.88 141 HIS A O 1
ATOM 1066 N N . PHE A 1 142 ? 1.255 0.799 13.679 1.00 96.25 142 PHE A N 1
ATOM 1067 C CA . PHE A 1 142 ? 0.133 1.736 13.582 1.00 96.25 142 PHE A CA 1
ATOM 1068 C C . PHE A 1 142 ? -0.628 1.914 14.896 1.00 96.25 142 PHE A C 1
ATOM 1070 O O . PHE A 1 142 ? -1.392 2.871 15.031 1.00 96.25 142 PHE A O 1
ATOM 1077 N N . ARG A 1 143 ? -0.449 1.013 15.868 1.00 96.25 143 ARG A N 1
ATOM 1078 C CA . ARG A 1 143 ? -1.185 1.070 17.133 1.00 96.25 143 ARG A CA 1
ATOM 1079 C C . ARG A 1 143 ? -0.777 2.295 17.944 1.00 96.25 143 ARG A C 1
ATOM 1081 O O . ARG A 1 143 ? 0.395 2.519 18.232 1.00 96.25 143 ARG A O 1
ATOM 1088 N N . ASN A 1 144 ? -1.777 3.052 18.386 1.00 95.62 144 ASN A N 1
ATOM 1089 C CA . ASN A 1 144 ? -1.602 4.251 19.212 1.00 95.62 144 ASN A CA 1
ATOM 1090 C C . ASN A 1 144 ? -2.294 4.144 20.588 1.00 95.62 144 ASN A C 1
ATOM 1092 O O . ASN A 1 144 ? -2.374 5.123 21.330 1.00 95.62 144 ASN A O 1
ATOM 1096 N N . GLY A 1 145 ? -2.790 2.953 20.945 1.00 95.31 145 GLY A N 1
ATOM 1097 C CA . GLY A 1 145 ? -3.470 2.676 22.214 1.00 95.31 145 GLY A CA 1
ATOM 1098 C C . GLY A 1 145 ? -4.951 3.072 22.253 1.00 95.31 145 GLY A C 1
ATOM 1099 O O . GLY A 1 145 ? -5.585 2.960 23.306 1.00 95.31 145 GLY A O 1
ATOM 1100 N N . LEU A 1 146 ? -5.522 3.545 21.138 1.00 96.69 146 LEU A N 1
ATOM 1101 C CA . LEU A 1 146 ? -6.959 3.770 21.014 1.00 96.69 146 LEU A CA 1
ATOM 1102 C C . LEU A 1 146 ? -7.665 2.474 20.608 1.00 96.69 146 LEU A C 1
ATOM 1104 O O . LEU A 1 146 ? -7.499 1.979 19.497 1.00 96.69 146 LEU A O 1
ATOM 1108 N N . ALA A 1 147 ? -8.556 1.996 21.480 1.00 97.56 147 ALA A N 1
ATOM 1109 C CA . ALA A 1 147 ? -9.278 0.736 21.288 1.00 97.56 147 ALA A CA 1
ATOM 1110 C C . ALA A 1 147 ? -10.083 0.649 19.976 1.00 97.56 147 ALA A C 1
ATOM 1112 O O . ALA A 1 147 ? -10.339 -0.449 19.494 1.00 97.56 147 ALA A O 1
ATOM 1113 N N . SER A 1 148 ? -10.509 1.783 19.403 1.00 97.81 148 SER A N 1
ATOM 1114 C CA . SER A 1 148 ? -11.207 1.785 18.113 1.00 97.81 148 SER A CA 1
ATOM 1115 C C . SER A 1 148 ? -10.273 1.454 16.951 1.00 97.81 148 SER A C 1
ATOM 1117 O O . SER A 1 148 ? -10.650 0.664 16.094 1.00 97.81 148 SER A O 1
ATOM 1119 N N . LEU A 1 149 ? -9.053 2.006 16.953 1.00 98.44 149 LEU A N 1
ATOM 1120 C CA . LEU A 1 149 ? -8.060 1.690 15.933 1.00 98.44 149 LEU A CA 1
ATOM 1121 C C . LEU A 1 149 ? -7.566 0.253 16.098 1.00 98.44 149 LEU A C 1
ATOM 1123 O O . LEU A 1 149 ? -7.440 -0.460 15.111 1.00 98.44 149 LEU A O 1
ATOM 1127 N N . ASP A 1 150 ? -7.342 -0.187 17.340 1.00 98.12 150 ASP A N 1
ATOM 1128 C CA . ASP A 1 150 ? -6.933 -1.565 17.617 1.00 98.12 150 ASP A CA 1
ATOM 1129 C C . ASP A 1 150 ? -7.944 -2.579 17.071 1.00 98.12 150 ASP A C 1
ATOM 1131 O O . ASP A 1 150 ? -7.542 -3.538 16.422 1.00 98.12 150 ASP A O 1
ATOM 1135 N N . ALA A 1 151 ? -9.246 -2.338 17.265 1.00 98.06 151 ALA A N 1
ATOM 1136 C CA . ALA A 1 151 ? -10.297 -3.203 16.732 1.00 98.06 151 ALA A CA 1
ATOM 1137 C C . ALA A 1 151 ? -10.331 -3.226 15.192 1.00 98.06 151 ALA A C 1
ATOM 1139 O O . ALA A 1 151 ? -10.571 -4.278 14.600 1.00 98.06 151 ALA A O 1
ATOM 1140 N N . ASP A 1 152 ? -10.081 -2.084 14.546 1.00 98.00 152 ASP A N 1
ATOM 1141 C CA . ASP A 1 152 ? -9.992 -1.980 13.087 1.00 98.00 152 ASP A CA 1
ATOM 1142 C C . ASP A 1 152 ? -8.773 -2.736 12.536 1.00 98.00 152 ASP A C 1
ATOM 1144 O O . ASP A 1 152 ? -8.898 -3.465 11.551 1.00 98.00 152 ASP A O 1
ATOM 1148 N N . LEU A 1 153 ? -7.612 -2.605 13.187 1.00 98.38 153 LEU A N 1
ATOM 1149 C CA . LEU A 1 153 ? -6.384 -3.325 12.837 1.00 98.38 153 LEU A CA 1
ATOM 1150 C C . LEU A 1 153 ? -6.541 -4.837 13.050 1.00 98.38 153 LEU A C 1
ATOM 1152 O O . LEU A 1 153 ? -6.167 -5.616 12.179 1.00 98.38 153 LEU A O 1
ATOM 1156 N N . ASP A 1 154 ? -7.165 -5.259 14.152 1.00 98.12 154 ASP A N 1
ATOM 1157 C CA . ASP A 1 154 ? -7.423 -6.674 14.455 1.00 98.12 154 ASP A CA 1
ATOM 1158 C C . ASP A 1 154 ? -8.342 -7.348 13.422 1.00 98.12 154 ASP A C 1
ATOM 1160 O O . ASP A 1 154 ? -8.326 -8.572 13.282 1.00 98.12 154 ASP A O 1
ATOM 1164 N N . ALA A 1 155 ? -9.145 -6.564 12.697 1.00 98.19 155 ALA A N 1
ATOM 1165 C CA . ALA A 1 155 ? -10.030 -7.023 11.629 1.00 98.19 155 ALA A CA 1
ATOM 1166 C C . ALA A 1 155 ? -9.490 -6.732 10.214 1.00 98.19 155 ALA A C 1
ATOM 1168 O O . ALA A 1 155 ? -10.161 -7.047 9.223 1.00 98.19 155 ALA A O 1
ATOM 1169 N N . ALA A 1 156 ? -8.308 -6.123 10.095 1.00 98.44 156 ALA A N 1
ATOM 1170 C CA . ALA A 1 156 ? -7.758 -5.694 8.820 1.00 98.44 156 ALA A CA 1
ATOM 1171 C C . ALA A 1 156 ? -7.222 -6.875 8.000 1.00 98.44 156 ALA A C 1
ATOM 1173 O O . ALA A 1 156 ? -6.557 -7.782 8.501 1.00 98.44 156 ALA A O 1
ATOM 1174 N N . TRP A 1 157 ? -7.482 -6.822 6.699 1.00 98.62 157 TRP A N 1
ATOM 1175 C CA . TRP A 1 157 ? -6.839 -7.668 5.705 1.00 98.62 157 TRP A CA 1
ATOM 1176 C C . TRP A 1 157 ? -5.602 -6.967 5.173 1.00 98.62 157 TRP A C 1
ATOM 1178 O O . TRP A 1 157 ? -5.679 -5.794 4.803 1.00 98.62 157 TRP A O 1
ATOM 1188 N N . ALA A 1 158 ? -4.503 -7.702 5.051 1.00 98.44 158 ALA A N 1
ATOM 1189 C CA . ALA A 1 158 ? -3.319 -7.225 4.353 1.00 98.44 158 ALA A CA 1
ATOM 1190 C C . ALA A 1 158 ? -3.258 -7.814 2.950 1.00 98.44 158 ALA A C 1
ATOM 1192 O O . ALA A 1 158 ? -3.475 -9.010 2.747 1.00 98.44 158 ALA A O 1
ATOM 1193 N N . ILE A 1 159 ? -2.979 -6.963 1.971 1.00 98.56 159 ILE A N 1
ATOM 1194 C CA . ILE A 1 159 ? -2.968 -7.324 0.561 1.00 98.56 159 ILE A CA 1
ATOM 1195 C C . ILE A 1 159 ? -1.649 -6.875 -0.061 1.00 98.56 159 ILE A C 1
ATOM 1197 O O . ILE A 1 159 ? -1.254 -5.718 0.062 1.00 98.56 159 ILE A O 1
ATOM 1201 N N . GLN A 1 160 ? -1.019 -7.779 -0.807 1.00 98.75 160 GLN A N 1
ATOM 1202 C CA . GLN A 1 160 ? 0.121 -7.490 -1.672 1.00 98.75 160 GLN A CA 1
ATOM 1203 C C . GLN A 1 160 ? -0.276 -7.776 -3.120 1.00 98.75 160 GLN A C 1
ATOM 1205 O O . GLN A 1 160 ? -0.689 -8.889 -3.451 1.00 98.75 160 GLN A O 1
ATOM 1210 N N . ILE A 1 161 ? -0.156 -6.781 -3.998 1.00 98.88 161 ILE A N 1
ATOM 1211 C CA . ILE A 1 161 ? -0.507 -6.898 -5.418 1.00 98.88 161 ILE A CA 1
ATOM 1212 C C . ILE A 1 161 ? 0.727 -6.577 -6.240 1.00 98.88 161 ILE A C 1
ATOM 1214 O O . ILE A 1 161 ? 1.327 -5.522 -6.049 1.00 98.88 161 ILE A O 1
ATOM 1218 N N . PHE A 1 162 ? 1.094 -7.444 -7.181 1.00 98.88 162 PHE A N 1
ATOM 1219 C CA . PHE A 1 162 ? 2.238 -7.199 -8.054 1.00 98.88 162 PHE A CA 1
ATOM 1220 C C . PHE A 1 162 ? 1.994 -7.602 -9.505 1.00 98.88 162 PHE A C 1
ATOM 1222 O O . PHE A 1 162 ? 1.185 -8.476 -9.829 1.00 98.88 162 PHE A O 1
ATOM 1229 N N . ASP A 1 163 ? 2.746 -6.956 -10.392 1.00 98.75 163 ASP A N 1
ATOM 1230 C CA . ASP A 1 163 ? 2.822 -7.317 -11.797 1.00 98.75 163 ASP A CA 1
ATOM 1231 C C . ASP A 1 163 ? 3.884 -8.413 -11.991 1.00 98.75 163 ASP A C 1
ATOM 1233 O O . ASP A 1 163 ? 5.069 -8.180 -11.721 1.00 98.75 163 ASP A O 1
ATOM 1237 N N . PRO A 1 164 ? 3.522 -9.623 -12.457 1.00 98.31 164 PRO A N 1
ATOM 1238 C CA . PRO A 1 164 ? 4.501 -10.683 -12.668 1.00 98.31 164 PRO A CA 1
ATOM 1239 C C . PRO A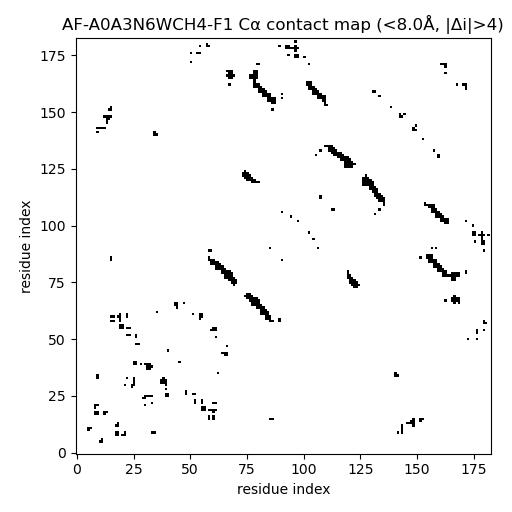 1 164 ? 5.510 -10.355 -13.782 1.00 98.31 164 PRO A C 1
ATOM 1241 O O . PRO A 1 164 ? 6.593 -10.961 -13.816 1.00 98.31 164 PRO A O 1
ATOM 1244 N N . GLN A 1 165 ? 5.194 -9.405 -14.672 1.00 98.44 165 GLN A N 1
ATOM 1245 C CA . GLN A 1 165 ? 6.083 -8.950 -15.732 1.00 98.44 165 GLN A CA 1
ATOM 1246 C C . GLN A 1 165 ? 7.109 -7.940 -15.197 1.00 98.44 165 GLN A C 1
ATOM 1248 O O . GLN A 1 165 ? 6.782 -6.850 -14.737 1.00 98.44 165 GLN A O 1
ATOM 1253 N N . TRP A 1 166 ? 8.389 -8.293 -15.315 1.00 98.31 166 TRP A N 1
ATOM 1254 C CA . TRP A 1 166 ? 9.504 -7.417 -14.958 1.00 98.31 166 TRP A CA 1
ATOM 1255 C C . TRP A 1 166 ? 9.496 -6.115 -15.763 1.00 98.31 166 TRP A C 1
ATOM 1257 O O . TRP A 1 166 ? 9.226 -6.124 -16.964 1.00 98.31 166 TRP A O 1
ATOM 1267 N N . ALA A 1 167 ? 9.836 -5.013 -15.096 1.00 97.94 167 ALA A N 1
ATOM 1268 C CA . ALA A 1 167 ? 9.942 -3.661 -15.638 1.00 97.94 167 ALA A CA 1
ATOM 1269 C C . ALA A 1 167 ? 8.652 -3.044 -16.217 1.00 97.94 167 ALA A C 1
ATOM 1271 O O . ALA A 1 167 ? 8.677 -1.878 -16.609 1.00 97.94 167 ALA A O 1
ATOM 1272 N N . ARG A 1 168 ? 7.521 -3.766 -16.254 1.00 97.94 168 ARG A N 1
ATOM 1273 C CA . ARG A 1 168 ? 6.230 -3.207 -16.681 1.00 97.94 168 ARG A CA 1
ATOM 1274 C C . ARG A 1 168 ? 5.642 -2.344 -15.563 1.00 97.94 168 ARG A C 1
ATOM 1276 O O . ARG A 1 168 ? 5.599 -2.773 -14.415 1.00 97.94 168 ARG A O 1
ATOM 1283 N N . ASN A 1 169 ? 5.202 -1.132 -15.904 1.00 97.50 169 ASN A N 1
ATOM 1284 C CA . ASN A 1 169 ? 4.744 -0.135 -14.927 1.00 97.50 169 ASN A CA 1
ATOM 1285 C C . ASN A 1 169 ? 3.431 0.566 -15.302 1.00 97.50 169 ASN A C 1
ATOM 1287 O O . ASN A 1 169 ? 3.064 1.555 -14.681 1.00 97.50 169 ASN A O 1
ATOM 1291 N N . ASP A 1 170 ? 2.736 0.111 -16.337 1.00 94.69 170 ASP A N 1
ATOM 1292 C CA . ASP A 1 170 ? 1.529 0.749 -16.872 1.00 94.69 170 ASP A CA 1
ATOM 1293 C C . ASP A 1 170 ? 0.235 -0.008 -16.532 1.00 94.69 170 ASP A C 1
ATOM 1295 O O . ASP A 1 170 ? -0.841 0.583 -16.568 1.00 94.69 170 ASP A O 1
ATOM 1299 N N . ARG A 1 171 ? 0.315 -1.294 -16.162 1.00 97.00 171 ARG A N 1
ATOM 1300 C CA . ARG A 1 171 ? -0.869 -2.134 -15.914 1.00 97.00 171 ARG A CA 1
ATOM 1301 C C . ARG A 1 171 ? -1.366 -2.116 -14.469 1.00 97.00 171 ARG A C 1
ATOM 1303 O O . ARG A 1 171 ? -2.559 -1.918 -14.241 1.00 97.00 171 ARG A O 1
ATOM 1310 N N . LEU A 1 172 ? -0.467 -2.332 -13.505 1.00 98.62 172 LEU A N 1
ATOM 1311 C CA . LEU A 1 172 ? -0.822 -2.543 -12.096 1.00 98.62 172 LEU A CA 1
ATOM 1312 C C . LEU A 1 172 ? -1.651 -1.389 -11.520 1.00 98.62 172 LEU A C 1
ATOM 1314 O O . LEU A 1 172 ? -2.743 -1.602 -11.000 1.00 98.62 172 LEU A O 1
ATOM 1318 N N . TRP A 1 173 ? -1.159 -0.161 -11.669 1.00 98.25 173 TRP A N 1
ATOM 1319 C CA . TRP A 1 173 ? -1.750 1.023 -11.043 1.00 98.25 173 TRP A CA 1
ATOM 1320 C C . TRP A 1 173 ? -3.184 1.274 -11.508 1.00 98.25 173 TRP A C 1
ATOM 1322 O O . TRP A 1 173 ? -4.084 1.467 -10.691 1.00 98.25 173 TRP A O 1
ATOM 1332 N N . THR A 1 174 ? -3.413 1.220 -12.822 1.00 97.12 174 THR A N 1
ATOM 1333 C CA . THR A 1 174 ? -4.741 1.420 -13.409 1.00 97.12 174 THR A CA 1
ATOM 1334 C C . THR A 1 174 ? -5.699 0.292 -13.039 1.00 97.12 174 THR A C 1
ATOM 1336 O O . THR A 1 174 ? -6.860 0.564 -12.738 1.00 97.12 174 THR A O 1
ATOM 1339 N N . ALA A 1 175 ? -5.236 -0.961 -13.039 1.00 98.25 175 ALA A N 1
ATOM 1340 C CA . ALA A 1 175 ? -6.075 -2.111 -12.718 1.00 98.25 175 ALA A CA 1
ATOM 1341 C C . ALA A 1 175 ? -6.554 -2.086 -11.260 1.00 98.25 175 ALA A C 1
ATOM 1343 O O . ALA A 1 175 ? -7.751 -2.224 -11.013 1.00 98.25 175 ALA A O 1
ATOM 1344 N N . VAL A 1 176 ? -5.645 -1.842 -10.310 1.00 98.31 176 VAL A N 1
ATOM 1345 C CA . VAL A 1 176 ? -5.975 -1.783 -8.878 1.00 98.31 176 VAL A CA 1
ATOM 1346 C C . VAL A 1 176 ? -6.900 -0.603 -8.582 1.00 98.31 176 VAL A C 1
ATOM 1348 O O . VAL A 1 176 ? -7.919 -0.775 -7.917 1.00 98.31 176 VAL A O 1
ATOM 1351 N N . LEU A 1 177 ? -6.614 0.585 -9.129 1.00 97.62 177 LEU A N 1
ATOM 1352 C CA . LEU A 1 177 ? -7.478 1.747 -8.914 1.00 97.62 177 LEU A CA 1
ATOM 1353 C C . LEU A 1 177 ? -8.889 1.529 -9.479 1.00 97.62 177 LEU A C 1
ATOM 1355 O O . LEU A 1 177 ? -9.878 1.879 -8.835 1.00 97.62 177 LEU A O 1
ATOM 1359 N N . ARG A 1 178 ? -9.001 0.918 -10.664 1.00 97.62 178 ARG A N 1
ATOM 1360 C CA . ARG A 1 178 ? -10.300 0.556 -11.242 1.00 97.62 178 ARG A CA 1
ATOM 1361 C C . ARG A 1 178 ? -11.032 -0.461 -10.368 1.00 97.62 178 ARG A C 1
ATOM 1363 O O . ARG A 1 178 ? -12.223 -0.286 -10.134 1.00 97.62 178 ARG A O 1
ATOM 1370 N N . ALA A 1 179 ? -10.335 -1.482 -9.866 1.00 97.75 179 ALA A N 1
ATOM 1371 C CA . ALA A 1 179 ? -10.923 -2.478 -8.975 1.00 97.75 179 ALA A CA 1
ATOM 1372 C C . ALA A 1 179 ? -11.505 -1.823 -7.711 1.00 97.75 179 ALA A C 1
ATOM 1374 O O . ALA A 1 179 ? -12.629 -2.119 -7.334 1.00 97.75 179 ALA A O 1
ATOM 1375 N N . LEU A 1 180 ? -10.793 -0.866 -7.113 1.00 97.38 180 LEU A N 1
ATOM 1376 C CA . LEU A 1 180 ? -11.230 -0.154 -5.907 1.00 97.38 180 LEU A CA 1
ATOM 1377 C C . LEU A 1 180 ? -12.442 0.772 -6.112 1.00 97.38 180 LEU A C 1
ATOM 1379 O O . LEU A 1 180 ? -13.215 0.991 -5.177 1.00 97.38 180 LEU A O 1
ATOM 1383 N N . THR A 1 181 ? -12.602 1.321 -7.316 1.00 92.88 181 THR A N 1
ATOM 1384 C CA . THR A 1 181 ? -13.571 2.393 -7.617 1.00 92.88 181 THR A CA 1
ATOM 1385 C C . THR A 1 181 ? -14.806 1.921 -8.383 1.00 92.88 181 THR A C 1
ATOM 1387 O O . THR A 1 181 ? -15.695 2.726 -8.649 1.00 92.88 181 THR A O 1
ATOM 1390 N N . THR A 1 182 ? -14.876 0.635 -8.735 1.00 82.12 182 THR A N 1
ATOM 1391 C CA . THR A 1 182 ? -16.037 0.036 -9.410 1.00 82.12 182 THR A CA 1
ATOM 1392 C C . THR A 1 182 ? -16.932 -0.667 -8.383 1.00 82.12 182 THR A C 1
ATOM 1394 O O . THR A 1 182 ? -16.419 -1.371 -7.511 1.00 82.12 182 THR A O 1
ATOM 1397 N N . ASP A 1 183 ? -18.249 -0.463 -8.486 1.00 59.53 183 ASP A N 1
ATOM 1398 C CA . ASP A 1 183 ? -19.274 -1.053 -7.604 1.00 59.53 183 ASP A CA 1
ATOM 1399 C C . ASP A 1 183 ? -19.487 -2.564 -7.835 1.00 59.53 183 ASP A C 1
ATOM 1401 O O . ASP A 1 183 ? -19.639 -2.976 -9.011 1.00 59.53 183 ASP A O 1
#

Mean predicted aligned error: 3.53 Å

pLDDT: mean 95.13, std 9.14, range [38.31, 98.88]

Secondary structure (DSSP, 8-state):
-----TTSHHHH--SHHHHHHHHHHHHTTSSS-BTTB-SSPPGGGTTTHHHHHHHHHTT-EEEEEE--EEETTTTEEE--EEEEEE-HHHHHHHHHHHTTSS-EEEEE-TT--B---EEEEEETTEEEEEES-B-GGGGGGT--S-HHHHHHHHTPEEEEEE-SSTT--SSHHHHHHHHHH--